Protein 3L0R (pdb70)

GO terms:
  GO:0005576 extracellular region (C, EXP)

Secondary structure (DSSP, 8-state):
---S-EEE-TT-HHHHHHHHHHHTT--TT-SEEEEEEEEEEEEEEEESEEEEEEEEEEEEEEEEBTTB---TTT--BS-TTS-EEEEEEEEEEGGGTEEEEEEEEE--/---S-EEE-TT-HHHHHHHHHHHHT--TT-SEEEEEEEEEEEEEEEESEEEEEEEEEEEEEEEETTTS---TTT--BS-TTS-EEEEEEEEEEGGGTEEEEEEEE---

InterPro domains:
  IPR000010 Cystatin domain [PF00031] (29-116)
  IPR000010 Cystatin domain [SM00043] (21-128)
  IPR000010 Cystatin domain [cd00042] (24-127)
  IPR018073 Proteinase inhibitor I25, cystatin, conserved site [PS00287] (65-78)
  IPR046350 Cystatin superfamily [SSF54403] (23-128)

Foldseek 3Di:
DDQDKAWDDQPDPVNQVVQQVQQQVPDPPDQFGKHFDFFDTWIWGDDLAIKIKTWTKIATFPGTPPPDRDDNVRTDHPDSVPIWIKIWIWGDNPVVRDIDTPDIGIPD/DDFDKAWDDQPDPVNQVVQQVQQQVPDPPDQFGKHFLGFDTWIWGDDLAIKIKTWTKIAGFPGTPPPDDDDNVRGHHPDSVDIFIKIWIKGDNPVVGDIDTPDIDTDD

Radius of gyration: 21.06 Å; Cα contacts (8 Å, |Δi|>4): 532; chains: 2; bounding box: 60×34×55 Å

Organism: Ornithodoros moubata (NCBI:txid6938)

Solvent-accessible surface area: 11859 Å² total; per-residue (Å²): 74,102,28,44,91,72,154,49,77,36,114,61,81,121,0,80,130,16,0,24,69,0,0,23,55,41,58,158,88,94,102,50,22,16,1,13,46,45,21,95,55,0,26,11,34,27,42,4,0,30,20,20,52,0,24,0,27,11,0,62,0,79,8,73,44,79,127,75,162,40,42,52,148,117,0,78,32,108,62,45,155,115,102,38,21,0,54,0,20,0,12,39,0,57,44,24,136,51,97,46,42,78,21,40,171,65,155,52,185,104,56,44,90,70,168,51,75,43,115,60,84,118,0,81,128,16,0,25,63,0,0,24,58,30,56,109,24,18,86,32,28,1,2,14,47,49,20,99,64,0,32,12,32,72,68,77,5,41,20,13,50,0,23,0,28,1,0,14,0,77,10,84,50,83,127,74,166,43,32,39,128,130,0,76,32,106,68,51,151,115,100,23,51,0,32,0,24,0,83,39,27,53,169,124,140,121,85,60,42,90,15,14,64,2,102,122

CATH classification: 3.10.450.10

Nearest PDB structures (foldseek):
  3l0r-assembly2_B  TM=9.961E-01  e=7.191E-18  Ornithodoros moubata
  6ztk-assembly2_A  TM=9.756E-01  e=2.331E-11  Ixodes ricinus
  8r28-assembly1_A  TM=9.407E-01  e=1.347E-10  Amblyomma maculatum
  5o46-assembly2_A  TM=9.148E-01  e=1.954E-10  Ixodes ricinus
  2ch9-assembly1_A-2  TM=8.406E-01  e=3.519E-07  Homo sapiens

Sequence (216 aa):
IPGGWTRQDPTEARFLELAHFATSSQTEGREFYDTVVTVKEVETQVVAGMNYKLTIEISPSVCKIGEEVQYSAEQCVPKDAQQKSTCVAVIYHVPWQNQKSVTSYRCEHIPGGWTRRQDPTEARFLELAHFATSSQTEEGREFYDTVVTVKKEVETQVVAGMNYKLTIIEISPSVCKIGEVQYSAEQQCVPKDAQQKSTCVAVIYHVPWQNQKSVTSYRCEH

Structure (mmCIF, N/CA/C/O backbone):
data_3L0R
#
_entry.id   3L0R
#
_cell.length_a   69.805
_cell.length_b   69.805
_cell.length_c   133.994
_cell.angle_alpha   90.00
_cell.angle_beta   90.00
_cell.angle_gamma   120.00
#
_symmetry.space_group_name_H-M   'P 31 2 1'
#
loop_
_entity.id
_entity.type
_entity.pdbx_description
1 polymer Cystatin-2
2 non-polymer 'CHLORIDE ION'
3 non-polymer GLYCEROL
4 water water
#
loop_
_atom_site.group_PDB
_atom_site.id
_atom_site.type_symbol
_atom_site.label_atom_id
_atom_site.label_alt_id
_atom_site.label_comp_id
_atom_site.label_asym_id
_atom_site.label_entity_id
_atom_site.label_seq_id
_atom_site.pdbx_PDB_ins_code
_atom_site.Cartn_x
_atom_site.Cartn_y
_atom_site.Cartn_z
_atom_site.occupancy
_atom_site.B_iso_or_equiv
_atom_site.auth_seq_id
_atom_site.auth_comp_id
_atom_site.auth_asym_id
_atom_site.auth_atom_id
_atom_site.pdbx_PDB_model_num
ATOM 1 N N . ILE A 1 3 ? -1.459 17.634 -24.395 1.00 129.57 3 ILE A N 1
ATOM 2 C CA . ILE A 1 3 ? -2.702 17.887 -25.190 1.00 114.36 3 ILE A CA 1
ATOM 3 C C . ILE A 1 3 ? -2.978 19.390 -25.312 1.00 109.11 3 ILE A C 1
ATOM 4 O O . ILE A 1 3 ? -3.226 20.056 -24.304 1.00 109.93 3 ILE A O 1
ATOM 9 N N . PRO A 1 4 ? -2.926 19.930 -26.543 1.00 105.40 4 PRO A N 1
ATOM 10 C CA . PRO A 1 4 ? -3.303 21.331 -26.766 1.00 100.95 4 PRO A CA 1
ATOM 11 C C . PRO A 1 4 ? -4.778 21.620 -26.464 1.00 90.81 4 PRO A C 1
ATOM 12 O O . PRO A 1 4 ? -5.638 20.756 -26.669 1.00 84.50 4 PRO A O 1
ATOM 16 N N . GLY A 1 5 ? -5.061 22.836 -26.005 1.00 90.79 5 GLY A N 1
ATOM 17 C CA . GLY A 1 5 ? -6.441 23.276 -25.795 1.00 83.35 5 GLY A CA 1
ATOM 18 C C . GLY A 1 5 ? -7.167 23.822 -27.017 1.00 77.66 5 GLY A C 1
ATOM 19 O O . GLY A 1 5 ? -8.384 24.016 -26.965 1.00 74.02 5 GLY A O 1
ATOM 20 N N . GLY A 1 6 ? -6.441 24.072 -28.112 1.00 78.32 6 GLY A N 1
ATOM 21 C CA . GLY A 1 6 ? -7.010 24.746 -29.281 1.00 74.68 6 GLY A CA 1
ATOM 22 C C . GLY A 1 6 ? -7.921 23.897 -30.157 1.00 68.36 6 GLY A C 1
ATOM 23 O O . GLY A 1 6 ? -8.202 22.741 -29.849 1.00 65.55 6 GLY A O 1
ATOM 24 N N . TRP A 1 7 ? -8.394 24.483 -31.252 1.00 67.39 7 TRP A N 1
ATOM 25 C CA . TRP A 1 7 ? -9.202 23.771 -32.226 1.00 63.85 7 TRP A CA 1
ATOM 26 C C . TRP A 1 7 ? -8.308 23.096 -33.258 1.00 65.50 7 TRP A C 1
ATOM 27 O O . TRP A 1 7 ? -7.378 23.710 -33.761 1.00 68.74 7 TRP A O 1
ATOM 38 N N . THR A 1 8 ? -8.578 21.832 -33.572 1.00 55.87 8 THR A N 1
ATOM 39 C CA . THR A 1 8 ? -7.810 21.134 -34.605 1.00 55.86 8 THR A CA 1
ATOM 40 C C . THR A 1 8 ? -8.654 20.898 -35.853 1.00 54.26 8 THR A C 1
ATOM 41 O O . THR A 1 8 ? -9.704 20.260 -35.797 1.00 54.11 8 THR A O 1
ATOM 45 N N . ARG A 1 9 ? -8.210 21.432 -36.978 1.00 54.18 9 ARG A N 1
ATOM 46 C CA . ARG A 1 9 ? -8.968 21.264 -38.216 1.00 53.39 9 ARG A CA 1
ATOM 47 C C . ARG A 1 9 ? -8.856 19.832 -38.754 1.00 53.24 9 ARG A C 1
ATOM 48 O O . ARG A 1 9 ? -7.766 19.256 -38.804 1.00 54.48 9 ARG A O 1
ATOM 56 N N . GLN A 1 10 ? -10.010 19.278 -39.129 1.00 52.09 10 GLN A N 1
ATOM 57 C CA . GLN A 1 10 ? -10.138 17.909 -39.612 1.00 52.06 10 GLN A CA 1
ATOM 58 C C . GLN A 1 10 ? -10.507 17.861 -41.092 1.00 52.21 10 GLN A C 1
ATOM 59 O O . GLN A 1 10 ? -10.955 18.868 -41.696 1.00 51.18 10 GLN A O 1
ATOM 65 N N . ASP A 1 11 ? -10.322 16.682 -41.674 1.00 53.25 11 ASP A N 1
ATOM 66 C CA . ASP A 1 11 ? -10.876 16.377 -42.987 1.00 53.61 11 ASP A CA 1
ATOM 67 C C . ASP A 1 11 ? -12.401 16.291 -42.859 1.00 52.34 11 ASP A C 1
ATOM 68 O O . ASP A 1 11 ? -12.918 15.397 -42.166 1.00 53.51 11 ASP A O 1
ATOM 73 N N . PRO A 1 12 ? -13.132 17.218 -43.512 1.00 51.29 12 PRO A N 1
ATOM 74 C CA . PRO A 1 12 ? -14.578 17.326 -43.248 1.00 50.01 12 PRO A CA 1
ATOM 75 C C . PRO A 1 12 ? -15.423 16.232 -43.938 1.00 51.27 12 PRO A C 1
ATOM 76 O O . PRO A 1 12 ? -16.634 16.164 -43.703 1.00 50.65 12 PRO A O 1
ATOM 80 N N . THR A 1 13 ? -14.799 15.401 -44.775 1.00 52.78 13 THR A N 1
ATOM 81 C CA . THR A 1 13 ? -15.533 14.416 -45.565 1.00 54.68 13 THR A CA 1
ATOM 82 C C . THR A 1 13 ? -15.686 13.101 -44.814 1.00 56.57 13 THR A C 1
ATOM 83 O O . THR A 1 13 ? -16.266 12.145 -45.347 1.00 57.96 13 THR A O 1
ATOM 87 N N . GLU A 1 14 ? -15.168 13.047 -43.583 1.00 56.70 14 GLU A N 1
ATOM 88 C CA . GLU A 1 14 ? -15.288 11.829 -42.784 1.00 58.92 14 GLU A CA 1
ATOM 89 C C . GLU A 1 14 ? -16.736 11.550 -42.395 1.00 58.44 14 GLU A C 1
ATOM 90 O O . GLU A 1 14 ? -17.459 12.459 -41.995 1.00 56.39 14 GLU A O 1
ATOM 96 N N . ALA A 1 15 ? -17.135 10.286 -42.527 1.00 60.67 15 ALA A N 1
ATOM 97 C CA . ALA A 1 15 ? -18.496 9.843 -42.241 1.00 61.20 15 ALA A CA 1
ATOM 98 C C . ALA A 1 15 ? -19.014 10.252 -40.857 1.00 59.98 15 ALA A C 1
ATOM 99 O O . ALA A 1 15 ? -20.156 10.701 -40.740 1.00 59.02 15 ALA A O 1
ATOM 101 N N . ARG A 1 16 ? -18.179 10.098 -39.826 1.00 60.61 16 ARG A N 1
ATOM 102 C CA . ARG A 1 16 ? -18.547 10.426 -38.440 1.00 60.67 16 ARG A CA 1
ATOM 103 C C . ARG A 1 16 ? -19.012 11.878 -38.312 1.00 56.96 16 ARG A C 1
ATOM 104 O O . ARG A 1 16 ? -19.886 12.194 -37.514 1.00 56.92 16 ARG A O 1
ATOM 112 N N . PHE A 1 17 ? -18.455 12.755 -39.126 1.00 54.68 17 PHE A N 1
ATOM 113 C CA . PHE A 1 17 ? -18.813 14.151 -39.050 1.00 52.36 17 PHE A CA 1
ATOM 114 C C . PHE A 1 17 ? -20.145 14.405 -39.728 1.00 52.02 17 PHE A C 1
ATOM 115 O O . PHE A 1 17 ? -20.899 15.300 -39.306 1.00 51.53 17 PHE A O 1
ATOM 123 N N . LEU A 1 18 ? -20.450 13.613 -40.756 1.00 52.37 18 LEU A N 1
ATOM 124 C CA . LEU A 1 18 ? -21.751 13.705 -41.412 1.00 52.46 18 LEU A CA 1
ATOM 125 C C . LEU A 1 18 ? -22.839 13.203 -40.449 1.00 53.34 18 LEU A C 1
ATOM 126 O O . LEU A 1 18 ? -23.911 13.811 -40.320 1.00 52.84 18 LEU A O 1
ATOM 131 N N . GLU A 1 19 ? -22.534 12.108 -39.767 1.00 54.60 19 GLU A N 1
ATOM 132 C CA . GLU A 1 19 ? -23.396 11.561 -38.736 1.00 56.61 19 GLU A CA 1
ATOM 133 C C . GLU A 1 19 ? -23.735 12.613 -37.660 1.00 55.13 19 GLU A C 1
ATOM 134 O O . GLU A 1 19 ? -24.900 12.780 -37.267 1.00 55.09 19 GLU A O 1
ATOM 140 N N . LEU A 1 20 ? -22.712 13.328 -37.205 1.00 54.28 20 LEU A N 1
ATOM 141 C CA . LEU A 1 20 ? -22.875 14.346 -36.173 1.00 53.37 20 LEU A CA 1
ATOM 142 C C . LEU A 1 20 ? -23.678 15.551 -36.683 1.00 51.58 20 LEU A C 1
ATOM 143 O O . LEU A 1 20 ? -24.472 16.140 -35.942 1.00 51.72 20 LEU A O 1
ATOM 148 N N . ALA A 1 21 ? -23.455 15.901 -37.950 1.00 50.31 21 ALA A N 1
ATOM 149 C CA . ALA A 1 21 ? -24.150 17.000 -38.610 1.00 49.03 21 ALA A CA 1
ATOM 150 C C . ALA A 1 21 ? -25.643 16.722 -38.676 1.00 49.95 21 ALA A C 1
ATOM 151 O O . ALA A 1 21 ? -26.459 17.602 -38.379 1.00 51.53 21 ALA A O 1
ATOM 153 N N . HIS A 1 22 ? -26.005 15.495 -39.013 1.00 50.46 22 HIS A N 1
ATOM 154 C CA . HIS A 1 22 ? -27.392 15.100 -39.017 1.00 51.51 22 HIS A CA 1
ATOM 155 C C . HIS A 1 22 ? -27.991 15.138 -37.626 1.00 52.88 22 HIS A C 1
ATOM 156 O O . HIS A 1 22 ? -29.128 15.582 -37.447 1.00 54.20 22 HIS A O 1
ATOM 163 N N . PHE A 1 23 ? -27.234 14.667 -36.642 1.00 53.54 23 PHE A N 1
ATOM 164 C CA . PHE A 1 23 ? -27.678 14.692 -35.255 1.00 55.16 23 PHE A CA 1
ATOM 165 C C . PHE A 1 23 ? -28.032 16.115 -34.846 1.00 54.76 23 PHE A C 1
ATOM 166 O O . PHE A 1 23 ? -29.076 16.359 -34.266 1.00 56.20 23 PHE A O 1
ATOM 174 N N . ALA A 1 24 ? -27.157 17.052 -35.168 1.00 54.09 24 ALA A N 1
ATOM 175 C CA . ALA A 1 24 ? -27.334 18.435 -34.746 1.00 54.54 24 ALA A CA 1
ATOM 176 C C . ALA A 1 24 ? -28.481 19.112 -35.502 1.00 54.81 24 ALA A C 1
ATOM 177 O O . ALA A 1 24 ? -29.229 19.921 -34.930 1.00 56.54 24 ALA A O 1
ATOM 179 N N . THR A 1 25 ? -28.619 18.774 -36.779 1.00 55.85 25 THR A N 1
ATOM 180 C CA . THR A 1 25 ? -29.611 19.407 -37.639 1.00 54.60 25 THR A CA 1
ATOM 181 C C . THR A 1 25 ? -31.022 18.880 -37.368 1.00 55.00 25 THR A C 1
ATOM 182 O O . THR A 1 25 ? -31.990 19.657 -37.297 1.00 54.78 25 THR A O 1
ATOM 186 N N . SER A 1 26 ? -31.131 17.562 -37.214 1.00 55.73 26 SER A N 1
ATOM 187 C CA . SER A 1 26 ? -32.405 16.895 -36.970 1.00 56.47 26 SER A CA 1
ATOM 188 C C . SER A 1 26 ? -33.033 17.422 -35.673 1.00 56.95 26 SER A C 1
ATOM 189 O O . SER A 1 26 ? -34.216 17.238 -35.377 1.00 57.51 26 SER A O 1
ATOM 192 N N . SER A 1 27 ? -32.200 18.094 -34.913 1.00 56.66 27 SER A N 1
ATOM 193 C CA . SER A 1 27 ? -32.501 18.427 -33.565 1.00 58.29 27 SER A CA 1
ATOM 194 C C . SER A 1 27 ? -33.062 19.863 -33.495 1.00 57.69 27 SER A C 1
ATOM 195 O O . SER A 1 27 ? -33.535 20.308 -32.448 1.00 58.36 27 SER A O 1
ATOM 198 N N . GLN A 1 28 ? -33.017 20.563 -34.633 1.00 55.94 28 GLN A N 1
ATOM 199 C CA . GLN A 1 28 ? -33.458 21.955 -34.747 1.00 55.54 28 GLN A CA 1
ATOM 200 C C . GLN A 1 28 ? -34.894 22.002 -35.244 1.00 55.57 28 GLN A C 1
ATOM 201 O O . GLN A 1 28 ? -35.131 22.048 -36.453 1.00 55.92 28 GLN A O 1
ATOM 207 N N . THR A 1 29 ? -35.850 21.985 -34.319 1.00 56.06 29 THR A N 1
ATOM 208 C CA . THR A 1 29 ? -37.249 21.723 -34.670 1.00 55.96 29 THR A CA 1
ATOM 209 C C . THR A 1 29 ? -38.215 22.878 -34.370 1.00 57.16 29 THR A C 1
ATOM 210 O O . THR A 1 29 ? -39.384 22.836 -34.759 1.00 58.03 29 THR A O 1
ATOM 214 N N . GLU A 1 30 ? -37.713 23.899 -33.683 1.00 57.56 30 GLU A N 1
ATOM 215 C CA . GLU A 1 30 ? -38.493 25.058 -33.290 1.00 59.07 30 GLU A CA 1
ATOM 216 C C . GLU A 1 30 ? -38.951 25.864 -34.519 1.00 59.33 30 GLU A C 1
ATOM 217 O O . GLU A 1 30 ? -38.150 26.185 -35.385 1.00 57.52 30 GLU A O 1
ATOM 223 N N . GLY A 1 31 ? -40.254 26.158 -34.583 1.00 61.50 31 GLY A N 1
ATOM 224 C CA . GLY A 1 31 ? -40.833 27.057 -35.586 1.00 63.38 31 GLY A CA 1
ATOM 225 C C . GLY A 1 31 ? -40.743 26.603 -37.035 1.00 63.13 31 GLY A C 1
ATOM 226 O O . GLY A 1 31 ? -40.655 27.443 -37.948 1.00 64.02 31 GLY A O 1
A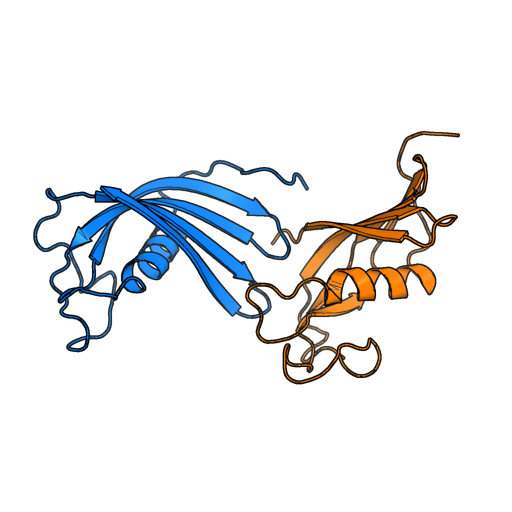TOM 227 N N . ARG A 1 32 ? -40.762 25.280 -37.241 1.00 61.88 32 ARG A N 1
ATOM 228 C CA . ARG A 1 32 ? -40.691 24.669 -38.573 1.00 61.18 32 ARG A CA 1
ATOM 229 C C . ARG A 1 32 ? -41.758 23.609 -38.723 1.00 61.88 32 ARG A C 1
ATOM 230 O O . ARG A 1 32 ? -42.097 22.912 -37.769 1.00 61.42 32 ARG A O 1
ATOM 238 N N . GLU A 1 33 ? -42.217 23.453 -39.954 1.00 62.92 33 GLU A N 1
ATOM 239 C CA . GLU A 1 33 ? -43.095 22.359 -40.334 1.00 64.46 33 GLU A CA 1
ATOM 240 C C . GLU A 1 33 ? -42.257 21.100 -40.650 1.00 62.28 33 GLU A C 1
ATOM 241 O O . GLU A 1 33 ? -42.667 19.983 -40.354 1.00 62.69 33 GLU A O 1
ATOM 247 N N . PHE A 1 34 ? -41.069 21.296 -41.221 1.00 60.21 34 PHE A N 1
ATOM 248 C CA . PHE A 1 34 ? -40.236 20.183 -41.682 1.00 58.66 34 PHE A CA 1
ATOM 249 C C . PHE A 1 34 ? -38.902 20.150 -40.990 1.00 56.31 34 PHE A C 1
ATOM 250 O O . PHE A 1 34 ? -38.366 21.192 -40.609 1.00 55.27 34 PHE A O 1
ATOM 258 N N . TYR A 1 35 ? -38.350 18.951 -40.854 1.00 55.40 35 TYR A N 1
ATOM 259 C CA . TYR A 1 35 ? -36.964 18.838 -40.470 1.00 54.13 35 TYR A CA 1
ATOM 260 C C . TYR A 1 35 ? -36.112 19.494 -41.534 1.00 53.62 35 TYR A C 1
ATOM 261 O O . TYR A 1 35 ? -36.388 19.369 -42.742 1.00 54.60 35 TYR A O 1
ATOM 270 N N . ASP A 1 36 ? -35.083 20.202 -41.085 1.00 52.49 36 ASP A N 1
ATOM 271 C CA .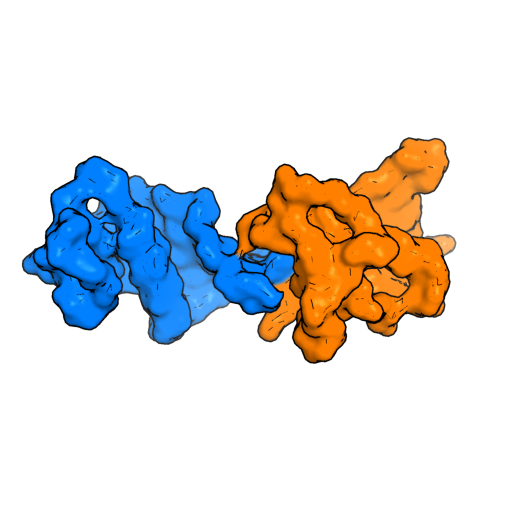 ASP A 1 36 ? -33.994 20.577 -41.978 1.00 52.30 36 ASP A CA 1
ATOM 272 C C . ASP A 1 36 ? -33.065 19.378 -42.059 1.00 52.21 36 ASP A C 1
ATOM 273 O O . ASP A 1 36 ? -33.032 18.524 -41.147 1.00 52.36 36 ASP A O 1
ATOM 278 N N . THR A 1 37 ? -32.303 19.307 -43.141 1.00 51.89 37 THR A N 1
ATOM 279 C CA . THR A 1 37 ? -31.326 18.239 -43.275 1.00 51.77 37 THR A CA 1
ATOM 280 C C . THR A 1 37 ? -29.988 18.768 -43.786 1.00 51.79 37 THR A C 1
ATOM 281 O O . THR A 1 37 ? -29.867 19.928 -44.192 1.00 51.18 37 THR A O 1
ATOM 285 N N . VAL A 1 38 ? -28.995 17.892 -43.779 1.00 52.81 38 VAL A N 1
ATOM 286 C CA . VAL A 1 38 ? -27.668 18.233 -44.228 1.00 53.46 38 VAL A CA 1
ATOM 287 C C . VAL A 1 38 ? -27.503 17.997 -45.728 1.00 54.85 38 VAL A C 1
ATOM 288 O O . VAL A 1 38 ? -27.842 16.934 -46.238 1.00 56.85 38 VAL A O 1
ATOM 292 N N . VAL A 1 39 ? -26.967 19.002 -46.417 1.00 54.79 39 VAL A N 1
ATOM 293 C CA . VAL A 1 39 ? -26.603 18.902 -47.803 1.00 55.66 39 VAL A CA 1
ATOM 294 C C . VAL A 1 39 ? -25.108 18.634 -47.868 1.00 56.95 39 VAL A C 1
ATOM 295 O O . VAL A 1 39 ? -24.662 17.754 -48.601 1.00 58.47 39 VAL A O 1
ATOM 299 N N . THR A 1 40 ? -24.323 19.387 -47.103 1.00 56.51 40 THR A N 1
ATOM 300 C CA . THR A 1 40 ? -22.869 19.231 -47.150 1.00 57.95 40 THR A CA 1
ATOM 301 C C . THR A 1 40 ? -22.180 19.625 -45.845 1.00 57.13 40 THR A C 1
ATOM 302 O O . THR A 1 40 ? -22.682 20.452 -45.103 1.00 55.89 40 THR A O 1
ATOM 306 N N . VAL A 1 41 ? -21.064 18.959 -45.557 1.00 53.09 41 VAL A N 1
ATOM 307 C CA . VAL A 1 41 ? -20.180 19.285 -44.437 1.00 51.85 41 VAL A CA 1
ATOM 308 C C . VAL A 1 41 ? -18.965 19.988 -45.030 1.00 52.11 41 VAL A C 1
ATOM 309 O O . VAL A 1 41 ? -18.143 19.350 -45.693 1.00 53.12 41 VAL A O 1
ATOM 313 N N . LYS A 1 42 ? -18.867 21.297 -44.806 1.00 52.26 42 LYS A N 1
ATOM 314 C CA . LYS A 1 42 ? -17.833 22.113 -45.433 1.00 53.67 42 LYS A CA 1
ATOM 315 C C . LYS A 1 42 ? -16.531 22.107 -44.645 1.00 53.33 42 LYS A C 1
ATOM 316 O O . LYS A 1 42 ? -15.434 22.069 -45.221 1.00 53.94 42 LYS A O 1
ATOM 322 N N . GLU A 1 43 ? -16.659 22.148 -43.320 1.00 52.56 43 GLU A N 1
ATOM 323 C CA . GLU A 1 43 ? -15.504 22.339 -42.467 1.00 53.49 43 GLU A CA 1
ATOM 324 C C . GLU A 1 43 ? -15.718 21.725 -41.085 1.00 51.45 43 GLU A C 1
ATOM 325 O O . GLU A 1 43 ? -16.831 21.756 -40.563 1.00 50.26 43 GLU A O 1
ATOM 331 N N . VAL A 1 44 ? -14.651 21.143 -40.516 1.00 51.49 44 VAL A N 1
ATOM 332 C CA . VAL A 1 44 ? -14.708 20.492 -39.191 1.00 49.82 44 VAL A CA 1
ATOM 333 C C . VAL A 1 44 ? -13.486 20.823 -38.312 1.00 50.82 44 VAL A C 1
ATOM 334 O O . VAL A 1 44 ? -12.351 20.777 -38.766 1.00 52.39 44 VAL A O 1
ATOM 338 N N . GLU A 1 45 ? -13.748 21.156 -37.053 1.00 49.96 45 GLU A N 1
ATOM 339 C CA . GLU A 1 45 ? -12.713 21.435 -36.074 1.00 51.42 45 GLU A CA 1
ATOM 340 C C . GLU A 1 45 ? -13.098 20.755 -34.779 1.00 49.80 45 GLU A C 1
ATOM 341 O O . GLU A 1 45 ? -14.270 20.782 -34.369 1.00 48.23 45 GLU A O 1
ATOM 347 N N . THR A 1 46 ? -12.107 20.138 -34.139 1.00 50.32 46 THR A N 1
ATOM 348 C CA . THR A 1 46 ? -12.338 19.429 -32.879 1.00 48.91 46 THR A CA 1
ATOM 349 C C . THR A 1 46 ? -11.504 20.035 -31.778 1.00 50.40 46 THR A C 1
ATOM 350 O O . THR A 1 46 ? -10.438 20.609 -32.034 1.00 53.07 46 THR A O 1
ATOM 354 N N . GLN A 1 47 ? -12.000 19.928 -30.556 1.00 49.47 47 GLN A N 1
ATOM 355 C CA . GLN A 1 47 ? -11.332 20.493 -29.407 1.00 51.03 47 GLN A CA 1
ATOM 356 C C . GLN A 1 47 ? -11.470 19.487 -28.283 1.00 50.79 47 GLN A C 1
ATOM 357 O O . GLN A 1 47 ? -12.582 19.033 -27.985 1.00 50.18 47 GLN A O 1
ATOM 363 N N . VAL A 1 48 ? -10.344 19.156 -27.659 1.00 52.35 48 VAL A N 1
ATOM 364 C CA . VAL A 1 48 ? -10.309 18.242 -26.529 1.00 52.24 48 VAL A CA 1
ATOM 365 C C . VAL A 1 48 ? -10.582 19.005 -25.236 1.00 52.87 48 VAL A C 1
ATOM 366 O O . VAL A 1 48 ? -9.787 19.845 -24.826 1.00 54.96 48 VAL A O 1
ATOM 370 N N . VAL A 1 49 ? -11.707 18.684 -24.603 1.00 51.87 49 VAL A N 1
ATOM 371 C CA . VAL A 1 49 ? -12.078 19.205 -23.281 1.00 52.18 49 VAL A CA 1
ATOM 372 C C . VAL A 1 49 ? -12.352 18.001 -22.346 1.00 52.60 49 VAL A C 1
ATOM 373 O O . VAL A 1 49 ? -11.691 16.963 -22.477 1.00 53.15 49 VAL A O 1
ATOM 377 N N . ALA A 1 50 ? -13.285 18.109 -21.401 1.00 53.26 50 ALA A N 1
ATOM 378 C CA . ALA A 1 50 ? -13.644 16.921 -20.613 1.00 54.71 50 ALA A CA 1
ATOM 379 C C . ALA A 1 50 ? -14.616 16.084 -21.436 1.00 54.56 50 ALA A C 1
ATOM 380 O O . ALA A 1 50 ? -15.787 15.925 -21.076 1.00 56.06 50 ALA A O 1
ATOM 382 N N . GLY A 1 51 ? -14.092 15.535 -22.534 1.00 54.02 51 GLY A N 1
ATOM 383 C CA . GLY A 1 51 ? -14.872 15.076 -23.680 1.00 53.25 51 GLY A CA 1
ATOM 384 C C . GLY A 1 51 ? -14.320 15.769 -24.924 1.00 52.34 51 GLY A C 1
ATOM 385 O O . GLY A 1 51 ? -13.176 16.249 -24.923 1.00 52.83 51 GLY A O 1
ATOM 386 N N . MET A 1 52 ? -15.134 15.835 -25.976 1.00 60.55 52 MET A N 1
ATOM 387 C CA . MET A 1 52 ? -14.764 16.425 -27.262 1.00 58.92 52 MET A CA 1
ATOM 388 C C . MET A 1 52 ? -15.804 17.428 -27.750 1.00 56.98 52 MET A C 1
ATOM 389 O O . MET A 1 52 ? -17.010 17.162 -27.692 1.00 56.33 52 MET A O 1
ATOM 394 N N . ASN A 1 53 ? -15.322 18.572 -28.236 1.00 55.70 53 ASN A N 1
ATOM 395 C CA . ASN A 1 53 ? -16.151 1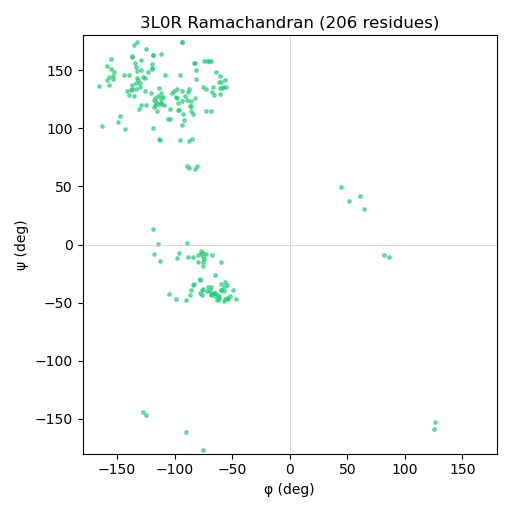9.503 -28.976 1.00 54.54 53 ASN A CA 1
ATOM 396 C C . ASN A 1 53 ? -15.963 19.306 -30.466 1.00 53.55 53 ASN A C 1
ATOM 397 O O . ASN A 1 53 ? -14.827 19.177 -30.936 1.00 54.21 53 ASN A O 1
ATOM 402 N N . TYR A 1 54 ? -17.079 19.264 -31.197 1.00 52.61 54 TYR A N 1
ATOM 403 C CA . TYR A 1 54 ? -17.060 19.193 -32.674 1.00 51.29 54 TYR A CA 1
ATOM 404 C C . TYR A 1 54 ? -17.704 20.444 -33.177 1.00 51.08 54 TYR A C 1
ATOM 405 O O . TYR A 1 54 ? -18.852 20.743 -32.822 1.00 51.47 54 TYR A O 1
ATOM 414 N N . LYS A 1 55 ? -16.928 21.207 -33.947 1.00 51.32 55 LYS A N 1
ATOM 415 C CA . LYS A 1 55 ? -17.419 22.394 -34.633 1.00 50.68 55 LYS A CA 1
ATOM 416 C C . LYS A 1 55 ? -17.583 22.131 -36.154 1.00 50.51 55 LYS A C 1
ATOM 417 O O . LYS A 1 55 ? -16.611 22.015 -36.909 1.00 50.86 55 LYS A O 1
ATOM 423 N N . LEU A 1 56 ? -18.837 22.040 -36.585 1.00 49.76 56 LEU A N 1
ATOM 424 C CA . LEU A 1 56 ? -19.152 21.716 -37.965 1.00 49.76 56 LEU A CA 1
ATOM 425 C C . LEU A 1 56 ? -19.784 22.894 -38.691 1.00 49.86 56 LEU A C 1
ATOM 426 O O . LEU A 1 56 ? -20.807 23.444 -38.243 1.00 50.00 56 LEU A O 1
ATOM 431 N N . THR A 1 57 ? -19.137 23.292 -39.784 1.00 49.88 57 THR A N 1
ATOM 432 C CA . THR A 1 57 ? -19.654 24.252 -40.716 1.00 50.50 57 THR A CA 1
ATOM 433 C C . THR A 1 57 ? -20.307 23.418 -41.834 1.00 50.98 57 THR A C 1
ATOM 434 O O . THR A 1 57 ? -19.655 22.625 -42.532 1.00 50.92 57 THR A O 1
ATOM 438 N N . ILE A 1 58 ? -21.620 23.570 -41.948 1.00 50.97 58 ILE A N 1
ATOM 439 C CA . ILE A 1 58 ? -22.433 22.730 -42.814 1.00 51.95 58 ILE A CA 1
ATOM 440 C C . ILE A 1 58 ? -23.401 23.560 -43.632 1.00 53.00 58 ILE A C 1
ATOM 441 O O . ILE A 1 58 ? -23.746 24.690 -43.257 1.00 53.66 58 ILE A O 1
ATOM 446 N N . GLU A 1 59 ? -23.817 22.998 -44.762 1.00 53.86 59 GLU A N 1
ATOM 447 C CA . GLU A 1 59 ? -24.933 23.541 -45.516 1.00 54.65 59 GLU A CA 1
ATOM 448 C C . GLU A 1 59 ? -26.176 22.721 -45.277 1.00 53.35 59 GLU A C 1
ATOM 449 O O . GLU A 1 59 ? -26.155 21.487 -45.349 1.00 52.71 59 GLU A O 1
ATOM 455 N N . ILE A 1 60 ? -27.259 23.425 -44.959 1.00 53.19 60 ILE A N 1
ATOM 456 C CA . ILE A 1 60 ? -28.528 22.779 -44.662 1.00 52.02 60 ILE A CA 1
ATOM 457 C C . ILE A 1 60 ? -29.610 23.203 -45.638 1.00 53.44 60 ILE A C 1
ATOM 458 O O . ILE A 1 60 ? -29.479 24.216 -46.340 1.00 54.22 60 ILE A O 1
ATOM 463 N N . SER A 1 61 ? -30.684 22.417 -45.660 1.00 53.46 61 SER A N 1
ATOM 464 C CA . SER A 1 61 ? -31.784 22.617 -46.596 1.00 55.03 61 SER A CA 1
ATOM 465 C C . SER A 1 61 ? -32.992 21.924 -46.002 1.00 54.61 61 SER A C 1
ATOM 466 O O . SER A 1 61 ? -32.848 20.862 -45.404 1.00 54.60 61 SER A O 1
ATOM 469 N N . PRO A 1 62 ? -34.186 22.523 -46.14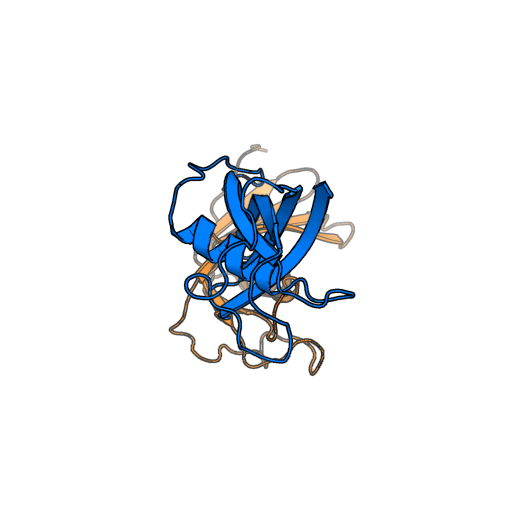7 1.00 55.37 62 PRO A N 1
ATOM 470 C CA . PRO A 1 62 ? -35.412 21.857 -45.674 1.00 55.26 62 PRO A CA 1
ATOM 471 C C . PRO A 1 62 ? -35.622 20.492 -46.335 1.00 55.23 62 PRO A C 1
ATOM 472 O O . PRO A 1 62 ? -35.464 20.374 -47.560 1.00 56.76 62 PRO A O 1
ATOM 476 N N . SER A 1 63 ? -35.986 19.490 -45.528 1.00 54.36 63 SER A N 1
ATOM 477 C CA . SER A 1 63 ? -36.232 18.118 -45.997 1.00 54.75 63 SER A CA 1
ATOM 478 C C . SER A 1 63 ? -37.699 17.838 -46.316 1.00 56.06 63 SER A C 1
ATOM 479 O O . SER A 1 63 ? -38.573 18.660 -46.092 1.00 56.12 63 SER A O 1
ATOM 482 N N . VAL A 1 64 ? -37.948 16.655 -46.853 1.00 57.53 64 VAL A N 1
ATOM 483 C CA . VAL A 1 64 ? -39.291 16.200 -47.142 1.00 59.59 64 VAL A CA 1
ATOM 484 C C . VAL A 1 64 ? -40.024 15.679 -45.892 1.00 60.44 64 VAL A C 1
ATOM 485 O O . VAL A 1 64 ? -41.231 15.416 -45.940 1.00 62.31 64 VAL A O 1
ATOM 489 N N . CYS A 1 65 ? -39.306 15.540 -44.778 1.00 59.59 65 CYS A N 1
ATOM 490 C CA . CYS A 1 65 ? -39.902 14.972 -43.563 1.00 60.80 65 CYS A CA 1
ATOM 491 C C . CYS A 1 65 ? -40.598 15.989 -42.687 1.00 60.62 65 CYS A C 1
ATOM 492 O O . CYS A 1 65 ? -39.978 16.913 -42.184 1.00 58.91 65 CYS A O 1
ATOM 495 N N . LYS A 1 66 ? -41.894 15.787 -42.492 1.00 62.88 66 LYS A N 1
ATOM 496 C CA . LYS A 1 66 ? -42.671 16.659 -41.643 1.00 64.04 66 LYS A CA 1
ATOM 497 C C . LYS A 1 66 ? -42.520 16.266 -40.168 1.00 64.77 66 LYS A C 1
ATOM 498 O O . LYS A 1 66 ? -42.720 15.106 -39.776 1.00 66.09 66 LYS A O 1
ATOM 504 N N . ILE A 1 67 ? -42.140 17.255 -39.365 1.00 63.86 67 ILE A N 1
ATOM 505 C CA . ILE A 1 67 ? -41.908 17.078 -37.953 1.00 64.28 67 ILE A CA 1
ATOM 506 C C . ILE A 1 67 ? -43.194 16.599 -37.259 1.00 68.18 67 ILE A C 1
ATOM 507 O O . ILE A 1 67 ? -44.288 17.124 -37.517 1.00 69.11 67 ILE A O 1
ATOM 512 N N . GLY A 1 68 ? -43.051 15.597 -36.392 1.00 69.84 68 GLY A N 1
ATOM 513 C CA . GLY A 1 68 ? -44.183 15.056 -35.644 1.00 74.63 68 GLY A CA 1
ATOM 514 C C . GLY A 1 68 ? -45.002 14.060 -36.442 1.00 76.85 68 GLY A C 1
ATOM 515 O O . GLY A 1 68 ? -45.898 13.408 -35.899 1.00 81.04 68 GLY A O 1
ATOM 516 N N . GLU A 1 69 ? -44.702 13.954 -37.736 1.00 74.75 69 GLU A N 1
ATOM 517 C CA A GLU A 1 69 ? -45.364 13.014 -38.632 0.50 76.37 69 GLU A CA 1
ATOM 518 C CA B GLU A 1 69 ? -45.378 12.991 -38.593 0.50 76.34 69 GLU A CA 1
ATOM 519 C C . GLU A 1 69 ? -44.495 11.768 -38.835 1.00 76.14 69 GLU A C 1
ATOM 520 O O . GLU A 1 69 ? -44.999 10.660 -38.951 1.00 78.87 69 GLU A O 1
ATOM 531 N N . VAL A 1 70 ? -43.179 11.967 -38.885 1.00 73.48 70 VAL A N 1
ATOM 532 C CA . VAL A 1 70 ? -42.224 10.855 -39.023 1.00 73.61 70 VAL A CA 1
ATOM 533 C C . VAL A 1 70 ? -41.033 11.058 -38.098 1.00 72.51 70 VAL A C 1
ATOM 534 O O . VAL A 1 70 ? -40.782 12.174 -37.620 1.00 71.08 70 VAL A O 1
ATOM 538 N N . GLN A 1 71 ? -40.298 9.978 -37.845 1.00 73.68 71 GLN A N 1
ATOM 539 C CA . GLN A 1 71 ? -39.032 10.078 -37.136 1.00 72.27 71 GLN A CA 1
ATOM 540 C C . GLN A 1 71 ? -37.973 10.502 -38.158 1.00 68.68 71 GLN A C 1
ATOM 541 O O . GLN A 1 71 ? -38.022 10.080 -39.325 1.00 68.47 71 GLN A O 1
ATOM 547 N N . TYR A 1 72 ? -37.035 11.347 -37.727 1.00 65.79 72 TYR A N 1
ATOM 548 C CA . TYR A 1 72 ? -35.938 11.792 -38.585 1.00 62.68 72 TYR A CA 1
ATOM 549 C C . TYR A 1 72 ? -34.961 10.674 -38.926 1.00 63.35 72 TYR A C 1
ATOM 550 O O . TYR A 1 72 ? -34.473 9.985 -38.030 1.00 64.45 72 TYR A O 1
ATOM 559 N N . SER A 1 73 ? -34.639 10.534 -40.210 1.00 63.03 73 SER A N 1
ATOM 560 C CA . SER A 1 73 ? -33.459 9.770 -40.630 1.00 63.84 73 SER A CA 1
ATOM 561 C C . SER A 1 73 ? -32.744 10.468 -41.792 1.00 62.92 73 SER A C 1
ATOM 562 O O . SER A 1 73 ? -33.388 11.095 -42.638 1.00 62.65 73 SER A O 1
ATOM 565 N N . ALA A 1 74 ? -31.416 10.352 -41.822 1.00 62.86 74 ALA A N 1
ATOM 566 C CA . ALA A 1 74 ? -30.602 10.912 -42.891 1.00 62.82 74 ALA A CA 1
ATOM 567 C C . ALA A 1 74 ? -31.035 10.383 -44.254 1.00 65.70 74 ALA A C 1
ATOM 568 O O . ALA A 1 74 ? -31.040 11.112 -45.255 1.00 65.72 74 ALA A O 1
ATOM 570 N N . GLU A 1 75 ? -31.418 9.109 -44.273 1.00 68.81 75 GLU A N 1
ATOM 571 C CA . GLU A 1 75 ? -31.724 8.381 -45.502 1.00 71.65 75 GLU A CA 1
ATOM 572 C C . GLU A 1 75 ? -33.080 8.775 -46.080 1.00 71.27 75 GLU A C 1
ATOM 573 O O . GLU A 1 75 ? -33.252 8.878 -47.302 1.00 72.36 75 GLU A O 1
ATOM 579 N N . GLN A 1 76 ? -34.043 8.989 -45.192 1.00 70.25 76 GLN A N 1
ATOM 580 C CA . GLN A 1 76 ? -35.416 9.231 -45.598 1.00 70.22 76 GLN A CA 1
ATOM 581 C C . GLN A 1 76 ? -35.594 10.714 -45.879 1.00 66.81 76 GLN A C 1
ATOM 582 O O . GLN A 1 76 ? -36.181 11.100 -46.882 1.00 66.93 76 GLN A O 1
ATOM 588 N N . CYS A 1 77 ? -35.039 11.538 -44.997 1.00 63.85 77 CYS A N 1
ATOM 589 C CA . CYS A 1 77 ? -35.279 12.981 -45.021 1.00 60.92 77 CYS A CA 1
ATOM 590 C C . CYS A 1 77 ? -34.280 13.701 -45.906 1.00 59.89 77 CYS A C 1
ATOM 591 O O . CYS A 1 77 ? -33.433 14.443 -45.427 1.00 57.97 77 CYS A O 1
ATOM 594 N N . VAL A 1 78 ? -34.386 13.447 -47.205 1.00 61.14 78 VAL A N 1
ATOM 595 C CA . VAL A 1 78 ? -33.607 14.158 -48.201 1.00 60.91 78 VAL A CA 1
ATOM 596 C C . VAL A 1 78 ? -34.129 15.597 -48.324 1.00 59.84 78 VAL A C 1
ATOM 597 O O . VAL A 1 78 ? -35.268 15.877 -47.931 1.00 59.18 78 VAL A O 1
ATOM 601 N N . PRO A 1 79 ? -33.287 16.522 -48.834 1.00 63.84 79 PRO A N 1
ATOM 602 C CA . PRO A 1 79 ? -33.731 17.885 -49.146 1.00 65.28 79 PRO A CA 1
ATOM 603 C C . PRO A 1 79 ? -34.911 17.907 -50.105 1.00 68.62 79 PRO A C 1
ATOM 604 O O . PRO A 1 79 ? -34.948 17.104 -51.049 1.00 70.63 79 PRO A O 1
ATOM 608 N N . LYS A 1 80 ? -35.859 18.817 -49.891 1.00 70.06 80 LYS A N 1
ATOM 609 C CA . LYS A 1 80 ? -36.876 19.089 -50.926 1.00 74.29 80 LYS A CA 1
ATOM 610 C C . LYS A 1 80 ? -36.194 19.506 -52.240 1.00 77.36 80 LYS A C 1
ATOM 611 O O . LYS A 1 80 ? -36.597 19.099 -53.348 1.00 80.21 80 LYS A O 1
ATOM 617 N N . ASP A 1 81 ? -35.139 20.307 -52.086 1.00 77.31 81 ASP A N 1
ATOM 618 C CA . ASP A 1 81 ? -34.454 20.993 -53.185 1.00 80.89 81 ASP A CA 1
ATOM 619 C C . ASP A 1 81 ? -33.090 21.431 -52.656 1.00 79.15 81 ASP A C 1
ATOM 620 O O . ASP A 1 81 ? -32.984 22.421 -51.918 1.00 78.07 81 ASP A O 1
ATOM 625 N N . ALA A 1 82 ? -32.054 20.676 -53.029 1.00 79.55 82 ALA A N 1
ATOM 626 C CA . ALA A 1 82 ? -30.718 20.805 -52.400 1.00 77.49 82 ALA A CA 1
ATOM 627 C C . ALA A 1 82 ? -29.960 22.058 -52.868 1.00 79.21 82 ALA A C 1
ATOM 628 O O . ALA A 1 82 ? -28.965 22.462 -52.246 1.00 77.58 82 ALA A O 1
ATOM 630 N N . GLN A 1 83 ? -30.435 22.659 -53.965 1.00 82.72 83 GLN A N 1
ATOM 631 C CA . GLN A 1 83 ? -29.943 23.963 -54.419 1.00 84.74 83 GLN A CA 1
ATOM 632 C C . GLN A 1 83 ? -30.244 25.124 -53.444 1.00 83.00 83 GLN A C 1
ATOM 633 O O . GLN A 1 83 ? -29.509 26.116 -53.451 1.00 83.68 83 GLN A O 1
ATOM 639 N N . GLN A 1 84 ? -31.301 25.004 -52.625 1.00 81.14 84 GLN A N 1
ATOM 640 C CA . GLN A 1 84 ? -31.631 26.020 -51.594 1.00 79.72 84 GLN A CA 1
ATOM 641 C C . GLN A 1 84 ? -30.844 25.774 -50.299 1.00 75.31 84 GLN A C 1
ATOM 642 O O . GLN A 1 84 ? -31.288 25.059 -49.417 1.00 73.22 84 GLN A O 1
ATOM 648 N N . LYS A 1 85 ? -29.671 26.375 -50.194 1.00 74.16 85 LYS A N 1
ATOM 649 C CA . LYS A 1 85 ? -28.742 26.044 -49.118 1.00 70.60 85 LYS A CA 1
ATOM 650 C C . LYS A 1 85 ? -28.627 27.158 -48.076 1.00 68.72 85 LYS A C 1
ATOM 651 O O . LYS A 1 85 ? -28.720 28.345 -48.403 1.00 69.98 85 LYS A O 1
ATOM 657 N N . SER A 1 86 ? -28.425 26.762 -46.819 1.00 65.18 86 SER A N 1
ATOM 658 C CA . SER A 1 86 ? -28.087 27.705 -45.749 1.00 63.62 86 SER A CA 1
ATOM 659 C C . SER A 1 86 ? -26.884 27.186 -45.007 1.00 60.91 86 SER A C 1
ATOM 660 O O . SER A 1 86 ? -26.780 25.995 -44.724 1.00 59.41 86 SER A O 1
ATOM 663 N N . THR A 1 87 ? -25.984 28.095 -44.673 1.00 60.22 87 THR A N 1
ATOM 664 C CA . THR A 1 87 ? -24.749 27.742 -44.028 1.00 57.94 87 THR A CA 1
ATOM 665 C C . THR A 1 87 ? -24.897 27.955 -42.536 1.00 57.13 87 THR A C 1
ATOM 666 O O . THR A 1 87 ? -25.287 29.038 -42.100 1.00 58.47 87 THR A O 1
ATOM 670 N N . CYS A 1 88 ? -24.606 26.913 -41.760 1.00 55.01 88 CYS A N 1
ATOM 671 C CA . CYS A 1 88 ? -24.686 26.986 -40.317 1.00 54.36 88 CYS A CA 1
ATOM 672 C C . CYS A 1 88 ? -23.405 26.477 -39.684 1.00 53.51 88 CYS A C 1
ATOM 673 O O . CYS A 1 88 ? -22.653 25.713 -40.299 1.00 52.72 88 CYS A O 1
ATOM 676 N N . VAL A 1 89 ? -23.184 26.892 -38.438 1.00 53.37 89 VAL A N 1
ATOM 677 C CA . VAL A 1 89 ? -22.099 26.375 -37.622 1.00 52.83 89 VAL A CA 1
ATOM 678 C C . VAL A 1 89 ? -22.720 25.694 -36.401 1.00 53.07 89 VAL A C 1
ATOM 679 O O . VAL A 1 89 ? -23.425 26.338 -35.602 1.00 53.69 89 VAL A O 1
ATOM 683 N N . ALA A 1 90 ? -22.471 24.385 -36.285 1.00 52.47 90 ALA A N 1
ATOM 684 C CA . ALA A 1 90 ? -22.956 23.590 -35.163 1.00 52.19 90 ALA A CA 1
ATOM 685 C C . ALA A 1 90 ? -21.805 23.133 -34.271 1.00 52.71 90 ALA A C 1
ATOM 686 O O . ALA A 1 90 ? -20.792 22.605 -34.755 1.00 52.49 90 ALA A O 1
ATOM 688 N N . VAL A 1 91 ? -21.969 23.351 -32.965 1.00 53.73 91 VAL A N 1
ATOM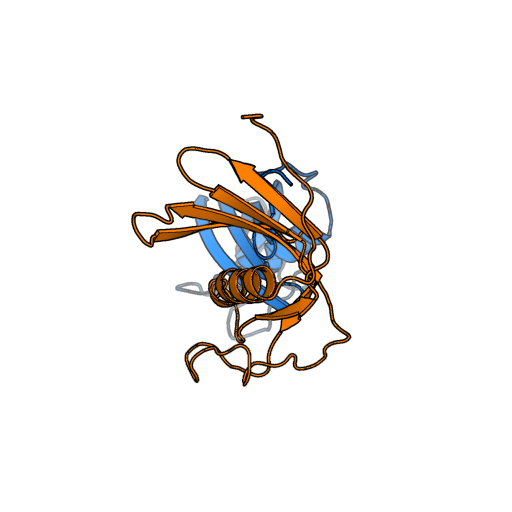 689 C CA . VAL A 1 91 ? -21.046 22.822 -31.971 1.00 53.77 91 VAL A CA 1
ATOM 690 C C . VAL A 1 91 ? -21.762 21.757 -31.147 1.00 53.99 91 VAL A C 1
ATOM 691 O O . VAL A 1 91 ? -22.806 22.026 -30.528 1.00 54.39 91 VAL A O 1
ATOM 695 N N . ILE A 1 92 ? -21.191 20.548 -31.201 1.00 53.57 92 ILE A N 1
ATOM 696 C CA . ILE A 1 92 ? -21.619 19.380 -30.433 1.00 53.35 92 ILE A CA 1
ATOM 697 C C . ILE A 1 92 ? -20.569 19.058 -29.388 1.00 54.25 92 ILE A C 1
ATOM 698 O O . ILE A 1 92 ? -19.381 18.899 -29.708 1.00 53.63 92 ILE A O 1
ATOM 703 N N . TYR A 1 93 ? -21.051 18.962 -28.150 1.00 55.53 93 TYR A N 1
ATOM 704 C CA . TYR A 1 93 ? -20.313 18.500 -26.996 1.00 57.07 93 TYR A CA 1
ATOM 705 C C . TYR A 1 93 ? -20.616 17.018 -26.757 1.00 56.82 93 TYR A C 1
ATOM 706 O O . TYR A 1 93 ? -21.779 16.636 -26.585 1.00 56.00 93 TYR A O 1
ATOM 715 N N . HIS A 1 94 ? -19.561 16.194 -26.762 1.00 58.13 94 HIS A N 1
ATOM 716 C CA . HIS A 1 94 ? -19.661 14.742 -26.607 1.00 55.92 94 HIS A CA 1
ATOM 717 C C . HIS A 1 94 ? -18.922 14.287 -25.343 1.00 54.04 94 HIS A C 1
ATOM 718 O O . HIS A 1 94 ? -17.741 14.581 -25.168 1.00 53.53 94 HIS A O 1
ATOM 725 N N . VAL A 1 95 ? -19.630 13.584 -24.457 1.00 52.89 95 VAL A N 1
ATOM 726 C CA . VAL A 1 95 ? -18.999 12.938 -23.313 1.00 51.20 95 VAL A CA 1
ATOM 727 C C . VAL A 1 95 ? -19.128 11.423 -23.523 1.00 52.35 95 VAL A C 1
ATOM 728 O O . VAL A 1 95 ? -20.120 10.811 -23.091 1.00 53.94 95 VAL A O 1
ATOM 732 N N . PRO A 1 96 ? -18.129 10.808 -24.186 1.00 53.20 96 PRO A N 1
ATOM 733 C CA . PRO A 1 96 ? -18.282 9.426 -24.665 1.00 56.14 96 PRO A CA 1
ATOM 734 C C . PRO A 1 96 ? -18.565 8.407 -23.546 1.00 57.23 96 PRO A C 1
ATOM 735 O O . PRO A 1 96 ? -19.385 7.498 -23.736 1.00 60.34 96 PRO A O 1
ATOM 739 N N . TRP A 1 97 ? -17.922 8.569 -22.394 1.00 55.41 97 TRP A N 1
ATOM 740 C CA . TRP A 1 97 ? -18.083 7.614 -21.308 1.00 57.16 97 TRP A CA 1
ATOM 741 C C . TRP A 1 97 ? -19.451 7.711 -20.616 1.00 57.08 97 TRP A C 1
ATOM 742 O O . TRP A 1 97 ? -19.797 6.859 -19.780 1.00 59.65 97 TRP A O 1
ATOM 753 N N . GLN A 1 98 ? -20.233 8.734 -20.958 1.00 55.70 98 GLN A N 1
ATOM 754 C CA . GLN A 1 98 ? -21.634 8.774 -20.502 1.00 57.45 98 GLN A CA 1
ATOM 755 C C . GLN A 1 98 ? -22.616 8.658 -21.668 1.00 60.20 98 GLN A C 1
ATOM 756 O O . GLN A 1 98 ? -23.828 8.645 -21.477 1.00 62.57 98 GLN A O 1
ATOM 762 N N . ASN A 1 99 ? -22.081 8.534 -22.878 1.00 60.73 99 ASN A N 1
ATOM 763 C CA . ASN A 1 99 ? -22.913 8.394 -24.063 1.00 64.56 99 ASN A CA 1
ATOM 764 C C . ASN A 1 99 ? -23.798 9.608 -24.245 1.00 64.45 99 ASN A C 1
ATOM 765 O O . ASN A 1 99 ? -24.977 9.474 -24.555 1.00 68.28 99 ASN A O 1
ATOM 770 N N . GLN A 1 100 ? -23.238 10.791 -24.019 1.00 61.98 100 GLN A N 1
ATOM 771 C CA . GLN A 1 100 ? -24.010 12.021 -24.129 1.00 64.14 100 GLN A CA 1
ATOM 772 C C . GLN A 1 100 ? -23.457 12.977 -25.155 1.00 63.10 100 GLN A C 1
ATOM 773 O O . GLN A 1 100 ? -22.251 13.252 -25.182 1.00 60.63 100 GLN A O 1
ATOM 779 N N . LYS A 1 101 ? -24.364 13.440 -26.010 1.00 72.27 101 LYS A N 1
ATOM 780 C CA . LYS A 1 101 ? -24.114 14.462 -27.018 1.00 66.64 101 LYS A CA 1
ATOM 781 C C . LYS A 1 101 ? -25.149 15.555 -26.797 1.00 64.78 101 LYS A C 1
ATOM 782 O O . LYS A 1 101 ? -26.339 15.279 -26.627 1.00 67.72 101 LYS A O 1
ATOM 788 N N . SER A 1 102 ? -24.698 16.795 -26.773 1.00 61.84 102 SER A N 1
ATOM 789 C CA . SER A 1 102 ? -25.606 17.922 -26.729 1.00 60.96 102 SER A CA 1
ATOM 790 C C . SER A 1 102 ? -25.186 18.967 -27.752 1.00 57.40 102 SER A C 1
ATOM 791 O O . SER A 1 102 ? -24.021 19.056 -28.146 1.00 56.49 102 SER A O 1
ATOM 794 N N . VAL A 1 103 ? -26.152 19.742 -28.219 1.00 57.11 103 VAL A N 1
ATOM 795 C CA . VAL A 1 103 ? -25.846 20.781 -29.181 1.00 54.03 103 VAL A CA 1
ATOM 796 C C . VAL A 1 103 ? -25.568 22.028 -28.370 1.00 55.68 103 VAL A C 1
ATOM 797 O O . VAL A 1 103 ? -26.485 22.624 -27.772 1.00 58.37 103 VAL A O 1
ATOM 801 N N . THR A 1 104 ? -24.289 22.396 -28.304 1.00 55.35 104 THR A N 1
ATOM 802 C CA . THR A 1 104 ? -23.900 23.604 -27.566 1.00 57.94 104 THR A CA 1
ATOM 803 C C . THR A 1 104 ? -24.480 24.869 -28.214 1.00 57.50 104 THR A C 1
ATOM 804 O O . THR A 1 104 ? -24.987 25.741 -27.523 1.00 60.98 104 THR A O 1
ATOM 808 N N . SER A 1 105 ? -24.399 24.952 -29.539 1.00 54.10 105 SER A N 1
ATOM 809 C CA . SER A 1 105 ? -24.884 26.107 -30.281 1.00 54.16 105 SER A CA 1
ATOM 810 C C . SER A 1 105 ? -25.121 25.692 -31.713 1.00 51.33 105 SER A C 1
ATOM 811 O O . SER A 1 105 ? -24.511 24.754 -32.208 1.00 50.19 105 SER A O 1
ATOM 814 N N . TYR A 1 106 ? -26.030 26.385 -32.373 1.00 52.18 106 TYR A N 1
ATOM 815 C CA . TYR A 1 106 ? -26.357 26.103 -33.750 1.00 51.38 106 TYR A CA 1
ATOM 816 C C . TYR A 1 106 ? -26.730 27.437 -34.375 1.00 54.08 106 TYR A C 1
ATOM 817 O O . TYR A 1 106 ? -27.768 28.027 -34.050 1.00 56.32 106 TYR A O 1
ATOM 826 N N . ARG A 1 107 ? -25.863 27.916 -35.263 1.00 54.99 107 ARG A N 1
ATOM 827 C CA . ARG A 1 107 ? -25.933 29.297 -35.725 1.00 58.48 107 ARG A CA 1
ATOM 828 C C . ARG A 1 107 ? -25.864 29.371 -37.233 1.00 60.05 107 ARG A C 1
ATOM 829 O O . ARG A 1 107 ? -24.860 28.988 -37.846 1.00 60.02 107 ARG A O 1
ATOM 837 N N . CYS A 1 108 ? -26.943 29.868 -37.829 1.00 62.48 108 CYS A N 1
ATOM 838 C CA . CYS A 1 108 ? -27.009 29.961 -39.270 1.00 65.46 108 CYS A CA 1
ATOM 839 C C . CYS A 1 108 ? -26.805 31.369 -39.797 1.00 71.86 108 CYS A C 1
ATOM 840 O O . CYS A 1 108 ? -27.567 32.285 -39.509 1.00 74.60 108 CYS A O 1
ATOM 843 N N . GLU A 1 109 ? -25.717 31.510 -40.548 1.00 75.99 109 GLU A N 1
ATOM 844 C CA . GLU A 1 109 ? -25.444 32.664 -41.389 1.00 83.94 109 GLU A CA 1
ATOM 845 C C . GLU A 1 109 ? -26.609 32.816 -42.355 1.00 87.02 109 GLU A C 1
ATOM 846 O O . GLU A 1 109 ? -27.156 33.915 -42.498 1.00 91.96 109 GLU A O 1
ATOM 852 N N . HIS A 1 110 ? -26.983 31.697 -42.993 1.00 85.72 110 HIS A N 1
ATOM 853 C CA . HIS A 1 110 ? -28.062 31.654 -43.975 1.00 89.83 110 HIS A CA 1
ATOM 854 C C . HIS A 1 110 ? -27.541 31.776 -45.398 1.00 96.73 110 HIS A C 1
ATOM 855 O O . HIS A 1 110 ? -26.468 31.262 -45.729 1.00 97.61 110 HIS A O 1
ATOM 856 N N . ILE B 1 3 ? 15.608 27.711 -8.578 1.00 123.79 3 ILE B N 1
ATOM 857 C CA . ILE B 1 3 ? 14.327 26.972 -8.835 1.00 113.66 3 ILE B CA 1
ATOM 858 C C . ILE B 1 3 ? 14.084 26.769 -10.340 1.00 107.61 3 ILE B C 1
ATOM 859 O O . ILE B 1 3 ? 13.957 27.743 -11.084 1.00 108.27 3 ILE B O 1
ATOM 864 N N . PRO B 1 4 ? 14.010 25.498 -10.789 1.00 102.83 4 PRO B N 1
ATOM 865 C CA . PRO B 1 4 ? 13.761 25.188 -12.201 1.00 98.27 4 PRO B CA 1
ATOM 866 C C . PRO B 1 4 ? 12.349 25.581 -12.620 1.00 91.68 4 PRO B C 1
ATOM 867 O O . PRO B 1 4 ? 11.460 25.674 -11.766 1.00 89.41 4 PRO B O 1
ATOM 871 N N . GLY B 1 5 ? 12.144 25.782 -13.923 1.00 89.32 5 GLY B N 1
ATOM 872 C CA . GLY B 1 5 ? 10.849 26.209 -14.438 1.00 83.97 5 GLY B CA 1
ATOM 873 C C . GLY B 1 5 ? 9.946 25.121 -14.985 1.00 78.06 5 GLY B C 1
ATOM 874 O O . GLY B 1 5 ? 8.766 25.371 -15.238 1.00 75.30 5 GLY B O 1
ATOM 875 N N . GLY B 1 6 ? 10.480 23.917 -15.176 1.00 77.13 6 GLY B N 1
ATOM 876 C CA . GLY B 1 6 ? 9.722 22.859 -15.846 1.00 73.10 6 GLY B CA 1
ATOM 877 C C . GLY B 1 6 ? 8.894 21.994 -14.917 1.00 68.83 6 GLY B C 1
ATOM 878 O O . GLY B 1 6 ? 8.614 22.374 -13.785 1.00 67.89 6 GLY B O 1
ATOM 879 N N . TRP B 1 7 ? 8.510 20.816 -15.394 1.00 67.28 7 TRP B N 1
ATOM 880 C CA . TRP B 1 7 ? 7.669 19.907 -14.610 1.00 63.97 7 TRP B CA 1
ATOM 881 C C . TRP B 1 7 ? 8.482 18.876 -13.850 1.00 66.36 7 TRP B C 1
ATOM 882 O O . TRP B 1 7 ? 9.518 18.433 -14.332 1.00 70.53 7 TRP B O 1
ATOM 893 N N . THR B 1 8 ? 7.999 18.509 -12.662 1.00 65.00 8 THR B N 1
ATOM 894 C CA . THR B 1 8 ? 8.690 17.567 -11.774 1.00 68.08 8 THR B CA 1
ATOM 895 C C . THR B 1 8 ? 7.776 16.399 -11.417 1.00 66.95 8 THR B C 1
ATOM 896 O O . THR B 1 8 ? 6.711 16.595 -10.828 1.00 64.04 8 THR B O 1
ATOM 900 N N . ARG B 1 9 ? 8.204 15.192 -11.772 1.00 70.77 9 ARG B N 1
ATOM 901 C CA A ARG B 1 9 ? 7.482 13.958 -11.456 0.50 71.52 9 ARG B CA 1
ATOM 902 C CA B ARG B 1 9 ? 7.438 13.997 -11.447 0.50 71.10 9 ARG B CA 1
ATOM 903 C C . ARG B 1 9 ? 7.265 13.833 -9.939 1.00 70.88 9 ARG B C 1
ATOM 904 O O . ARG B 1 9 ? 8.175 14.089 -9.153 1.00 73.58 9 ARG B O 1
ATOM 919 N N . GLN B 1 10 ? 6.065 13.441 -9.542 1.00 68.26 10 GLN B N 1
ATOM 920 C CA . GLN B 1 10 ? 5.739 13.246 -8.134 1.00 68.28 10 GLN B CA 1
ATOM 921 C C . GLN B 1 10 ? 5.216 11.840 -7.924 1.00 70.90 10 GLN B C 1
ATOM 922 O O . GLN B 1 10 ? 4.910 11.120 -8.887 1.00 71.64 10 GLN B O 1
ATOM 928 N N . ASP B 1 11 ? 5.121 11.464 -6.652 1.00 73.01 11 ASP B N 1
ATOM 929 C CA . ASP B 1 11 ? 4.512 10.215 -6.250 1.00 75.91 11 ASP B CA 1
ATOM 930 C C . ASP B 1 11 ? 2.998 10.345 -6.431 1.00 71.69 11 ASP B C 1
ATOM 931 O O . ASP B 1 11 ? 2.361 11.157 -5.753 1.00 68.22 11 ASP B O 1
ATOM 936 N N . PRO B 1 12 ? 2.414 9.554 -7.355 1.00 71.78 12 PRO B N 1
ATOM 937 C CA . PRO B 1 12 ? 0.986 9.768 -7.658 1.00 67.76 12 PRO B CA 1
ATOM 938 C C . PRO B 1 12 ? 0.055 9.188 -6.581 1.00 69.02 12 PRO B C 1
ATOM 939 O O . PRO B 1 12 ? -1.147 9.431 -6.625 1.00 66.43 12 PRO B O 1
ATOM 943 N N . THR B 1 13 ? 0.632 8.444 -5.635 1.00 73.74 13 THR B N 1
ATOM 944 C CA . THR B 1 13 ? -0.075 7.765 -4.538 1.00 76.54 13 THR B CA 1
ATOM 945 C C . THR B 1 13 ? -0.511 8.722 -3.439 1.00 77.37 13 THR B C 1
ATOM 946 O O . THR B 1 13 ? -1.364 8.371 -2.610 1.00 78.79 13 THR B O 1
ATOM 950 N N . GLU B 1 14 ? 0.098 9.905 -3.402 1.00 77.56 14 GLU B N 1
ATOM 951 C CA . GLU B 1 14 ? -0.125 10.854 -2.312 1.00 80.54 14 GLU B CA 1
ATOM 952 C C . GLU B 1 14 ? -1.587 11.294 -2.185 1.00 77.34 14 GLU B C 1
ATOM 953 O O . GLU B 1 14 ? -2.221 11.704 -3.159 1.00 73.10 14 GLU B O 1
ATOM 959 N N . ALA B 1 15 ? -2.111 11.201 -0.971 1.00 80.72 15 ALA B N 1
ATOM 960 C CA . ALA B 1 15 ? -3.500 11.554 -0.674 1.00 79.14 15 ALA B CA 1
ATOM 961 C C . ALA B 1 15 ? -3.922 12.900 -1.287 1.00 75.52 15 ALA B C 1
ATOM 962 O O . ALA B 1 15 ? -4.989 13.015 -1.891 1.00 71.86 15 ALA B O 1
ATOM 964 N N . ARG B 1 16 ? -3.059 13.898 -1.104 1.00 77.79 16 ARG B N 1
ATOM 965 C CA . ARG B 1 16 ? -3.196 15.263 -1.606 1.00 76.30 16 ARG B CA 1
ATOM 966 C C . ARG B 1 16 ? -3.538 15.281 -3.096 1.00 70.12 16 ARG B C 1
ATOM 967 O O . ARG B 1 16 ? -4.362 16.091 -3.553 1.00 68.17 16 ARG B O 1
ATOM 975 N N . PHE B 1 17 ? -2.926 14.379 -3.855 1.00 67.93 17 PHE B N 1
ATOM 976 C CA . PHE B 1 17 ? -3.181 14.331 -5.290 1.00 63.07 17 PHE B CA 1
ATOM 977 C C . PHE B 1 17 ? -4.507 13.646 -5.595 1.00 60.15 17 PHE B C 1
ATOM 978 O O . PHE B 1 17 ? -5.155 13.963 -6.575 1.00 56.48 17 PHE B O 1
ATOM 986 N N . LEU B 1 18 ? -4.919 12.715 -4.741 1.00 62.23 18 LEU B N 1
ATOM 987 C CA . LEU B 1 18 ? -6.239 12.108 -4.895 1.00 60.67 18 LEU B CA 1
ATOM 988 C C . LEU B 1 18 ? -7.350 13.145 -4.671 1.00 59.66 18 LEU B C 1
ATOM 989 O O . LEU B 1 18 ? -8.338 13.195 -5.404 1.00 57.49 18 LEU B O 1
ATOM 994 N N . GLU B 1 19 ? -7.152 13.976 -3.660 1.00 62.63 19 GLU B N 1
ATOM 995 C CA . GLU B 1 19 ? -8.085 15.023 -3.294 1.00 63.02 19 GLU B CA 1
ATOM 996 C C . GLU B 1 19 ? -8.173 16.005 -4.459 1.00 60.28 19 GLU B C 1
ATOM 997 O O . GLU B 1 19 ? -9.276 16.333 -4.920 1.00 59.14 19 GLU B O 1
ATOM 1003 N N . LEU B 1 20 ? -7.025 16.429 -4.982 1.00 59.84 20 LEU B N 1
ATOM 1004 C CA . LEU B 1 20 ? -7.039 17.352 -6.115 1.00 57.90 20 LEU B CA 1
ATOM 1005 C C . LEU B 1 20 ? -7.751 16.772 -7.336 1.00 54.53 20 LEU B C 1
ATOM 1006 O O . LEU B 1 20 ? -8.409 17.492 -8.089 1.00 53.85 20 LEU B O 1
ATOM 1011 N N . ALA B 1 21 ? -7.638 15.463 -7.516 1.00 53.47 21 ALA B N 1
ATOM 1012 C CA . ALA B 1 21 ? -8.176 14.811 -8.687 1.00 50.97 21 ALA B CA 1
ATOM 1013 C C . ALA B 1 21 ? -9.697 14.790 -8.586 1.00 50.53 21 ALA B C 1
ATOM 1014 O O . ALA B 1 21 ? -10.400 15.004 -9.582 1.00 49.35 21 ALA B O 1
ATOM 1016 N N . HIS B 1 22 ? -10.188 14.531 -7.375 1.00 51.39 22 HIS B N 1
ATOM 1017 C CA . HIS B 1 22 ? -11.608 14.615 -7.068 1.00 51.42 22 HIS B CA 1
ATOM 1018 C C . HIS B 1 22 ? -12.169 16.019 -7.270 1.00 51.47 22 HIS B C 1
ATOM 1019 O O . HIS B 1 22 ? -13.223 16.190 -7.895 1.00 51.28 22 HIS B O 1
ATOM 1026 N N . PHE B 1 23 ? -11.454 17.016 -6.757 1.00 52.54 23 PHE B N 1
ATOM 1027 C CA . PHE B 1 23 ? -11.803 18.399 -7.005 1.00 53.83 23 PHE B CA 1
ATOM 1028 C C . PHE B 1 23 ? -11.944 18.725 -8.517 1.00 52.48 23 PHE B C 1
ATOM 1029 O O . PHE B 1 23 ? -12.913 19.351 -8.933 1.00 53.64 23 PHE B O 1
ATOM 1037 N N . ALA B 1 24 ? -10.983 18.303 -9.330 1.00 51.12 24 ALA B N 1
ATOM 1038 C CA . ALA B 1 24 ? -11.015 18.605 -10.754 1.00 50.71 24 ALA B CA 1
ATOM 1039 C C . ALA B 1 24 ? -12.142 17.879 -11.478 1.00 50.27 24 ALA B C 1
ATOM 1040 O O . ALA B 1 24 ? -12.831 18.454 -12.342 1.00 51.57 24 ALA B O 1
ATOM 1042 N N . THR B 1 25 ? -12.299 16.608 -11.140 1.00 49.34 25 THR B N 1
ATOM 1043 C CA . 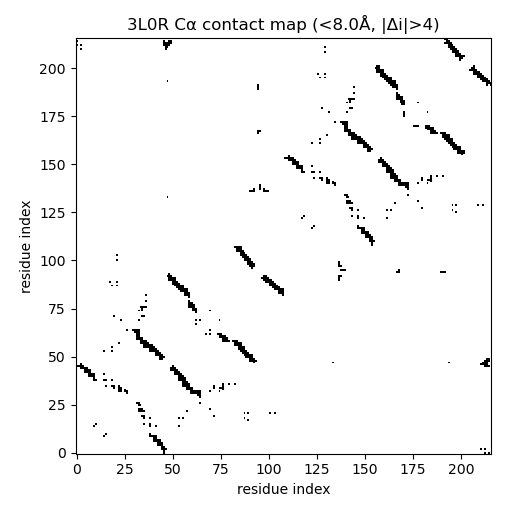THR B 1 25 ? -13.239 15.732 -11.813 1.00 49.74 25 THR B CA 1
ATOM 1044 C C . THR B 1 25 ? -14.688 16.114 -11.510 1.00 50.34 25 THR B C 1
ATOM 1045 O O . THR B 1 25 ? -15.529 16.090 -12.402 1.00 51.78 25 THR B O 1
ATOM 1049 N N . SER B 1 26 ? -14.959 16.482 -10.267 1.00 50.51 26 SER B N 1
ATOM 1050 C CA . SER B 1 26 ? -16.309 16.841 -9.838 1.00 51.76 26 SER B CA 1
ATOM 1051 C C . SER B 1 26 ? -16.749 18.216 -10.333 1.00 53.18 26 SER B C 1
ATOM 1052 O O . SER B 1 26 ? -17.951 18.552 -10.239 1.00 54.69 26 SER B O 1
ATOM 1055 N N . SER B 1 27 ? -15.789 18.999 -10.845 1.00 52.67 27 SER B N 1
ATOM 1056 C CA . SER B 1 27 ? -16.085 20.304 -11.451 1.00 55.23 27 SER B CA 1
ATOM 1057 C C . SER B 1 27 ? -16.598 20.150 -12.874 1.00 55.11 27 SER B C 1
ATOM 1058 O O . SER B 1 27 ? -17.130 21.086 -13.447 1.00 57.34 27 SER B O 1
ATOM 1061 N N . GLN B 1 28 ? -16.408 18.969 -13.450 1.00 48.43 28 GLN B N 1
ATOM 1062 C CA . GLN B 1 28 ? -16.775 18.710 -14.845 1.00 48.73 28 GLN B CA 1
ATOM 1063 C C . GLN B 1 28 ? -18.226 18.263 -14.904 1.00 49.51 28 GLN B C 1
ATOM 1064 O O . GLN B 1 28 ? -18.537 17.063 -14.804 1.00 49.94 28 GLN B O 1
ATOM 1070 N N . THR B 1 29 ? -19.125 19.235 -15.027 1.00 50.16 29 THR B N 1
ATOM 1071 C CA . THR B 1 29 ? -20.558 18.943 -14.929 1.00 50.64 29 THR B CA 1
ATOM 1072 C C . THR B 1 29 ? -21.302 19.146 -16.239 1.00 53.50 29 THR B C 1
ATOM 1073 O O . THR B 1 29 ? -22.416 18.664 -16.391 1.00 55.16 29 THR B O 1
ATOM 1077 N N . GLU B 1 30 ? -20.649 19.820 -17.189 1.00 54.34 30 GLU B N 1
ATOM 1078 C CA A GLU B 1 30 ? -21.303 20.175 -18.441 0.50 58.11 30 GLU B CA 1
ATOM 1079 C CA B GLU B 1 30 ? -21.238 20.184 -18.471 0.50 58.38 30 GLU B CA 1
ATOM 1080 C C . GLU B 1 30 ? -21.700 18.953 -19.264 1.00 60.19 30 GLU B C 1
ATOM 1081 O O . GLU B 1 30 ? -20.965 17.979 -19.365 1.00 59.02 30 GLU B O 1
ATOM 1092 N N . GLY B 1 31 ? -22.902 19.009 -19.827 1.00 64.43 31 GLY B N 1
ATOM 1093 C CA . GLY B 1 31 ? -23.435 17.935 -20.685 1.00 67.60 31 GLY B CA 1
ATOM 1094 C C . GLY B 1 31 ? -23.383 16.534 -20.105 1.00 65.98 31 GLY B C 1
ATOM 1095 O O . GLY B 1 31 ? -23.147 15.580 -20.844 1.00 67.06 31 GLY B O 1
ATOM 1096 N N . ARG B 1 32 ? -23.621 16.421 -18.791 1.00 63.86 32 ARG B N 1
ATOM 1097 C CA . ARG B 1 32 ? -23.578 15.144 -18.050 1.00 62.46 32 ARG B CA 1
ATOM 1098 C C . ARG B 1 32 ? -24.784 14.926 -17.176 1.00 63.65 32 ARG B C 1
ATOM 1099 O O . ARG B 1 32 ? -25.233 15.832 -16.496 1.00 64.10 32 ARG B O 1
ATOM 1107 N N . GLU B 1 33 ? -25.252 13.694 -17.124 1.00 65.03 33 GLU B N 1
ATOM 1108 C CA . GLU B 1 33 ? -26.286 13.326 -16.182 1.00 67.14 33 GLU B CA 1
ATOM 1109 C C . GLU B 1 33 ? -25.656 13.024 -14.809 1.00 63.24 33 GLU B C 1
ATOM 1110 O O . GLU B 1 33 ? -26.244 13.304 -13.777 1.00 64.41 33 GLU B O 1
ATOM 1116 N N . PHE B 1 34 ? -24.456 12.463 -14.808 1.00 59.68 34 PHE B N 1
ATOM 1117 C CA . PHE B 1 34 ? -23.832 12.005 -13.584 1.00 57.05 34 PHE B CA 1
ATOM 1118 C C . PHE B 1 34 ? -22.493 12.670 -13.384 1.00 53.51 34 PHE B C 1
ATOM 1119 O O . PHE B 1 34 ? -21.796 12.970 -14.352 1.00 52.24 34 PHE B O 1
ATOM 1127 N N . TYR B 1 35 ? -22.123 12.886 -12.128 1.00 52.01 35 TYR B N 1
ATOM 1128 C CA . TYR B 1 35 ? -20.740 13.227 -11.825 1.00 49.77 35 TYR B CA 1
ATOM 1129 C C . TYR B 1 35 ? -19.839 12.104 -12.295 1.00 49.63 35 TYR B C 1
ATOM 1130 O O . TYR B 1 35 ? -20.171 10.913 -12.150 1.00 50.68 35 TYR B O 1
ATOM 1139 N N . ASP B 1 36 ? -18.700 12.488 -12.866 1.00 48.53 36 ASP B N 1
ATOM 1140 C CA . ASP B 1 36 ? -17.621 11.548 -13.072 1.00 49.00 36 ASP B CA 1
ATOM 1141 C C . ASP B 1 36 ? -16.848 11.464 -11.783 1.00 48.78 36 ASP B C 1
ATOM 1142 O O . ASP B 1 36 ? -16.875 12.397 -10.957 1.00 47.97 36 ASP B O 1
ATOM 1147 N N . THR B 1 37 ? -16.161 10.345 -11.605 1.00 49.93 37 THR B N 1
ATOM 1148 C CA . THR B 1 37 ? -15.333 10.193 -10.426 1.00 50.99 37 THR B CA 1
ATOM 1149 C C . THR B 1 37 ? -13.947 9.673 -10.775 1.00 52.32 37 THR B C 1
ATOM 1150 O O . THR B 1 37 ? -13.657 9.337 -11.946 1.00 52.58 37 THR B O 1
ATOM 1154 N N . VAL B 1 38 ? -13.091 9.628 -9.760 1.00 53.92 38 VAL B N 1
ATOM 1155 C CA . VAL B 1 38 ? -11.711 9.201 -9.938 1.00 55.71 38 VAL B CA 1
ATOM 1156 C C . VAL B 1 38 ? -11.586 7.709 -9.641 1.00 58.46 38 VAL B C 1
ATOM 1157 O O . VAL B 1 38 ? -11.935 7.272 -8.548 1.00 60.46 38 VAL B O 1
ATOM 1161 N N . VAL B 1 39 ? -11.088 6.945 -10.612 1.00 59.22 39 VAL B N 1
ATOM 1162 C CA . VAL B 1 39 ? -10.761 5.542 -10.400 1.00 62.45 39 VAL B CA 1
ATOM 1163 C C . VAL B 1 39 ? -9.305 5.397 -9.938 1.00 65.60 39 VAL B C 1
ATOM 1164 O O . VAL B 1 39 ? -9.027 4.694 -8.970 1.00 68.38 39 VAL B O 1
ATOM 1168 N N . THR B 1 40 ? -8.381 6.065 -10.624 1.00 65.36 40 THR B N 1
ATOM 1169 C CA . THR B 1 40 ? -6.967 6.015 -10.236 1.00 69.40 40 THR B CA 1
ATOM 1170 C C . THR B 1 40 ? -6.180 7.254 -10.668 1.00 68.52 40 THR B C 1
ATOM 1171 O O . THR B 1 40 ? -6.457 7.837 -11.700 1.00 65.97 40 THR B O 1
ATOM 1175 N N . VAL B 1 41 ? -5.224 7.674 -9.847 1.00 65.77 41 VAL B N 1
ATOM 1176 C CA . VAL B 1 41 ? -4.256 8.699 -10.259 1.00 64.31 41 VAL B CA 1
ATOM 1177 C C . VAL B 1 41 ? -3.028 7.992 -10.839 1.00 66.24 41 VAL B C 1
ATOM 1178 O O . VAL B 1 41 ? -2.299 7.300 -10.120 1.00 67.19 41 VAL B O 1
ATOM 1182 N N . LYS B 1 42 ? -2.827 8.146 -12.147 1.00 66.90 42 LYS B N 1
ATOM 1183 C CA A LYS B 1 42 ? -1.760 7.442 -12.873 0.50 69.45 42 LYS B CA 1
ATOM 1184 C CA B LYS B 1 42 ? -1.758 7.425 -12.836 0.50 69.37 42 LYS B CA 1
ATOM 1185 C C . LYS B 1 42 ? -0.420 8.130 -12.712 1.00 68.91 42 LYS B C 1
ATOM 1186 O O . LYS B 1 42 ? 0.630 7.483 -12.683 1.00 70.89 42 LYS B O 1
ATOM 1197 N N . GLU B 1 43 ? -0.468 9.453 -12.619 1.00 66.83 43 GLU B N 1
ATOM 1198 C CA . GLU B 1 43 ? 0.717 10.256 -12.831 1.00 66.95 43 GLU B CA 1
ATOM 1199 C C . GLU B 1 43 ? 0.519 11.678 -12.338 1.00 64.15 43 GLU B C 1
ATOM 1200 O O . GLU B 1 43 ? -0.541 12.281 -12.560 1.00 62.57 43 GLU B O 1
ATOM 1206 N N . VAL B 1 44 ? 1.538 12.200 -11.657 1.00 63.82 44 VAL B N 1
ATOM 1207 C CA . VAL B 1 44 ? 1.528 13.580 -11.171 1.00 61.50 44 VAL B CA 1
ATOM 1208 C C . VAL B 1 44 ? 2.868 14.262 -11.494 1.00 62.69 44 VAL B C 1
ATOM 1209 O O . VAL B 1 44 ? 3.943 13.677 -11.303 1.00 64.44 44 VAL B O 1
ATOM 1213 N N . GLU B 1 45 ? 2.772 15.481 -12.026 1.00 61.14 45 GLU B N 1
ATOM 1214 C CA . GLU B 1 45 ? 3.906 16.362 -12.259 1.00 62.12 45 GLU B CA 1
ATOM 1215 C C . GLU B 1 45 ? 3.558 17.674 -11.595 1.00 59.90 45 GLU B C 1
ATOM 1216 O O . GLU B 1 45 ? 2.392 18.090 -11.606 1.00 58.47 45 GLU B O 1
ATOM 1222 N N . THR B 1 46 ? 4.545 18.341 -11.018 1.00 60.00 46 THR B N 1
ATOM 1223 C CA . THR B 1 46 ? 4.314 19.696 -10.534 1.00 57.60 46 THR B CA 1
ATOM 1224 C C . THR B 1 46 ? 5.217 20.724 -11.206 1.00 58.46 46 THR B C 1
ATOM 1225 O O . THR B 1 46 ? 6.307 20.411 -11.718 1.00 60.09 46 THR B O 1
ATOM 1229 N N . GLN B 1 47 ? 4.739 21.957 -11.201 1.00 56.90 47 GLN B N 1
ATOM 1230 C CA . GLN B 1 47 ? 5.497 23.070 -11.708 1.00 58.06 47 GLN B CA 1
ATOM 1231 C C . GLN B 1 47 ? 5.377 24.311 -10.807 1.00 57.91 47 GLN B C 1
ATOM 1232 O O . GLN B 1 47 ? 4.273 24.713 -10.423 1.00 55.55 47 GLN B O 1
ATOM 1238 N N . VAL B 1 48 ? 6.534 24.913 -10.515 1.00 60.19 48 VAL B N 1
ATOM 1239 C CA . VAL B 1 48 ? 6.640 26.106 -9.689 1.00 61.08 48 VAL B CA 1
ATOM 1240 C C . VAL B 1 48 ? 6.456 27.381 -10.513 1.00 60.28 48 VAL B C 1
ATOM 1241 O O . VAL B 1 48 ? 7.210 27.648 -11.441 1.00 61.99 48 VAL B O 1
ATOM 1245 N N . VAL B 1 49 ? 5.436 28.156 -10.164 1.00 58.30 49 VAL B N 1
ATOM 1246 C CA . VAL B 1 49 ? 5.200 29.475 -10.740 1.00 57.10 49 VAL B CA 1
ATOM 1247 C C . VAL B 1 49 ? 5.059 30.462 -9.558 1.00 58.12 49 VAL B C 1
ATOM 1248 O O . VAL B 1 49 ? 5.739 30.300 -8.546 1.00 59.46 49 VAL B O 1
ATOM 1252 N N . ALA B 1 50 ? 4.191 31.467 -9.674 1.00 57.54 50 ALA B N 1
ATOM 1253 C CA . ALA B 1 50 ? 3.830 32.306 -8.531 1.00 58.91 50 ALA B CA 1
ATOM 1254 C C . ALA B 1 50 ? 2.753 31.561 -7.732 1.00 58.09 50 ALA B C 1
ATOM 1255 O O . ALA B 1 50 ? 1.620 32.021 -7.595 1.00 57.21 50 ALA B O 1
ATOM 1257 N N . GLY B 1 51 ? 3.149 30.418 -7.171 1.00 59.43 51 GLY B N 1
ATOM 1258 C CA . GLY B 1 51 ? 2.231 29.351 -6.765 1.00 58.42 51 GLY B CA 1
ATOM 1259 C C . GLY B 1 51 ? 2.653 28.017 -7.393 1.00 58.49 51 GLY B C 1
ATOM 1260 O O . GLY B 1 51 ? 3.836 27.818 -7.689 1.00 60.54 51 GLY B O 1
ATOM 1261 N N . MET B 1 52 ? 1.692 27.116 -7.610 1.00 63.83 52 MET B N 1
ATOM 1262 C CA . MET B 1 52 ? 1.970 25.727 -7.982 1.00 63.32 52 MET B CA 1
ATOM 1263 C C . MET B 1 52 ? 0.966 25.226 -9.008 1.00 60.03 52 MET B C 1
ATOM 1264 O O . MET B 1 52 ? -0.238 25.407 -8.837 1.00 58.57 52 MET B O 1
ATOM 1269 N N . ASN B 1 53 ? 1.463 24.601 -10.075 1.00 59.63 53 ASN B N 1
ATOM 1270 C CA . ASN B 1 53 ? 0.634 23.853 -11.012 1.00 56.80 53 ASN B CA 1
ATOM 1271 C C . ASN B 1 53 ? 0.731 22.366 -10.711 1.00 56.90 53 ASN B C 1
ATOM 1272 O O . ASN B 1 53 ? 1.819 21.830 -10.519 1.00 59.01 53 ASN B O 1
ATOM 1277 N N . TYR B 1 54 ? -0.420 21.707 -10.649 1.00 54.89 54 TYR B N 1
ATOM 1278 C CA . TYR B 1 54 ? -0.468 20.263 -10.498 1.00 54.17 54 TYR B CA 1
ATOM 1279 C C . TYR B 1 54 ? -1.013 19.727 -11.804 1.00 52.38 54 TYR B C 1
ATOM 1280 O O . TYR B 1 54 ? -2.043 20.186 -12.282 1.00 51.08 54 TYR B O 1
ATOM 1289 N N . LYS B 1 55 ? -0.290 18.801 -12.419 1.00 53.24 55 LYS B N 1
ATOM 1290 C CA . LYS B 1 55 ? -0.770 18.159 -13.623 1.00 52.04 55 LYS B CA 1
ATOM 1291 C C . LYS B 1 55 ? -0.976 16.709 -13.275 1.00 52.46 55 LYS B C 1
ATOM 1292 O O . LYS B 1 55 ? -0.022 15.986 -12.969 1.00 54.72 55 LYS B O 1
ATOM 1298 N N . LEU B 1 56 ? -2.239 16.304 -13.318 1.00 51.06 56 LEU B N 1
ATOM 1299 C CA . LEU B 1 56 ? -2.685 14.981 -12.878 1.00 52.08 56 LEU B CA 1
ATOM 1300 C C . LEU B 1 56 ? -3.212 14.149 -14.045 1.00 52.01 56 LEU B C 1
ATOM 1301 O O . LEU B 1 56 ? -4.154 14.551 -14.724 1.00 50.72 56 LEU B O 1
ATOM 1306 N N . THR B 1 57 ? -2.595 12.995 -14.277 1.00 53.78 57 THR B N 1
ATOM 1307 C CA . THR B 1 57 ? -3.071 12.056 -15.280 1.00 53.89 57 THR B CA 1
ATOM 1308 C C . THR B 1 57 ? -3.911 11.024 -14.526 1.00 54.75 57 THR B C 1
ATOM 1309 O O . THR B 1 57 ? -3.411 10.284 -13.672 1.00 56.88 57 THR B O 1
ATOM 1313 N N . ILE B 1 58 ? -5.198 10.996 -14.849 1.00 53.45 58 ILE B N 1
ATOM 1314 C CA A ILE B 1 58 ? -6.228 10.330 -14.032 0.50 53.65 58 ILE B CA 1
ATOM 1315 C CA B ILE B 1 58 ? -6.147 10.244 -14.044 0.50 53.42 58 ILE B CA 1
ATOM 1316 C C . ILE B 1 58 ? -7.099 9.383 -14.871 1.00 54.59 58 ILE B C 1
ATOM 1317 O O . ILE B 1 58 ? -7.446 9.708 -16.023 1.00 53.76 58 ILE B O 1
ATOM 1326 N N . GLU B 1 59 ? -7.484 8.249 -14.293 1.00 56.18 59 GLU B N 1
ATOM 1327 C CA . GLU B 1 59 ? -8.506 7.430 -14.906 1.00 57.79 59 GLU B CA 1
ATOM 1328 C C . GLU B 1 59 ? -9.807 7.746 -14.198 1.00 56.14 59 GLU B C 1
ATOM 1329 O O . GLU B 1 59 ? -9.879 7.715 -12.974 1.00 56.39 59 GLU B O 1
ATOM 1335 N N . ILE B 1 60 ? -10.814 8.089 -14.999 1.00 54.90 60 ILE B N 1
ATOM 1336 C CA . ILE B 1 60 ? -12.120 8.478 -14.516 1.00 53.49 60 ILE B CA 1
ATOM 1337 C C . ILE B 1 60 ? -13.212 7.524 -15.023 1.00 55.22 60 ILE B C 1
ATOM 1338 O O . ILE B 1 60 ? -13.002 6.747 -15.969 1.00 56.30 60 ILE B O 1
ATOM 1343 N N . SER B 1 61 ? -14.376 7.584 -14.372 1.00 54.97 61 SER B N 1
ATOM 1344 C CA . SER B 1 61 ? -15.502 6.726 -14.700 1.00 56.33 61 SER B CA 1
ATOM 1345 C C . SER B 1 61 ? -16.765 7.416 -14.203 1.00 55.32 61 SER B C 1
ATOM 1346 O O . SER B 1 61 ? -16.731 8.063 -13.160 1.00 54.32 61 SER B O 1
ATOM 1349 N N . PRO B 1 62 ? -17.891 7.283 -14.936 1.00 56.12 62 PRO B N 1
ATOM 1350 C CA . PRO B 1 62 ? -19.157 7.845 -14.422 1.00 56.01 62 PRO B CA 1
ATOM 1351 C C . PRO B 1 62 ? -19.484 7.315 -13.028 1.00 56.74 62 PRO B C 1
ATOM 1352 O O . PRO B 1 62 ? -19.340 6.118 -12.770 1.00 59.33 62 PRO B O 1
ATOM 1356 N N . SER B 1 63 ? -19.909 8.197 -12.135 1.00 55.49 63 SER B N 1
ATOM 1357 C CA . SER B 1 63 ? -20.228 7.786 -10.764 1.00 56.42 63 SER B CA 1
ATOM 1358 C C . SER B 1 63 ? -21.714 7.470 -10.628 1.00 58.37 63 SER B C 1
ATOM 1359 O O . SER B 1 63 ? -22.494 7.678 -11.558 1.00 58.83 63 SER B O 1
ATOM 1362 N N . VAL B 1 64 ? -22.099 6.971 -9.462 1.00 60.26 64 VAL B N 1
ATOM 1363 C CA . VAL B 1 64 ? -23.499 6.720 -9.148 1.00 62.52 64 VAL B CA 1
ATOM 1364 C C . VAL B 1 64 ? -24.285 8.004 -8.833 1.00 62.15 64 VAL B C 1
ATOM 1365 O O . VAL B 1 64 ? -25.503 7.972 -8.744 1.00 64.34 64 VAL B O 1
ATOM 1369 N N . CYS B 1 65 ? -23.591 9.129 -8.658 1.00 60.53 65 CYS B N 1
ATOM 1370 C CA . CYS B 1 65 ? -24.241 10.380 -8.226 1.00 60.24 65 CYS B CA 1
ATOM 1371 C C . CYS B 1 65 ? -24.740 11.208 -9.400 1.00 59.46 65 CYS B C 1
ATOM 1372 O O . CYS B 1 65 ? -23.979 11.563 -10.301 1.00 57.61 65 CYS B O 1
ATOM 1375 N N . LYS B 1 66 ? -26.023 11.525 -9.363 1.00 61.48 66 LYS B N 1
ATOM 1376 C CA . LYS B 1 66 ? -26.661 12.336 -10.390 1.00 62.49 66 LYS B CA 1
ATOM 1377 C C . LYS B 1 66 ? -26.514 13.833 -10.099 1.00 60.33 66 LYS B C 1
ATOM 1378 O O . LYS B 1 66 ? -26.898 14.326 -9.021 1.00 60.73 66 LYS B O 1
ATOM 1384 N N . ILE B 1 67 ? -25.946 14.554 -11.054 1.00 58.32 67 ILE B N 1
ATOM 1385 C CA . ILE B 1 67 ? -25.817 16.003 -10.919 1.00 57.60 67 ILE B CA 1
ATOM 1386 C C . ILE B 1 67 ? -27.205 16.669 -10.737 1.00 60.40 67 ILE B C 1
ATOM 1387 O O . ILE B 1 67 ? -28.186 16.312 -11.423 1.00 62.33 67 ILE B O 1
ATOM 1392 N N . GLY B 1 68 ? -27.291 17.591 -9.773 1.00 60.58 68 GLY B N 1
ATOM 1393 C CA . GLY B 1 68 ? -28.553 18.269 -9.449 1.00 63.04 68 GLY B CA 1
ATOM 1394 C C . GLY B 1 68 ? -29.444 17.539 -8.447 1.00 65.31 68 GLY B C 1
ATOM 1395 O O . GLY B 1 68 ? -30.421 18.098 -7.957 1.00 67.05 68 GLY B O 1
ATOM 1396 N N . GLU B 1 69 ? -29.088 16.291 -8.148 1.00 65.02 69 GLU B N 1
ATOM 1397 C CA . GLU B 1 69 ? -29.855 15.408 -7.276 1.00 67.97 69 GLU B CA 1
ATOM 1398 C C . GLU B 1 69 ? -29.172 15.278 -5.897 1.00 67.07 69 GLU B C 1
ATOM 1399 O O . GLU B 1 69 ? -29.823 15.311 -4.855 1.00 68.93 69 GLU B O 1
ATOM 1405 N N . VAL B 1 70 ? -27.850 15.133 -5.918 1.00 64.50 70 VAL B N 1
ATOM 1406 C CA . VAL B 1 70 ? -27.038 14.974 -4.713 1.00 63.88 70 VAL B CA 1
ATOM 1407 C C . VAL B 1 70 ? -25.774 15.832 -4.845 1.00 61.46 70 VAL B C 1
ATOM 1408 O O . VAL B 1 70 ? -25.406 16.235 -5.953 1.00 59.46 70 VAL B O 1
ATOM 1412 N N . GLN B 1 71 ? -25.122 16.107 -3.717 1.00 61.25 71 GLN B N 1
ATOM 1413 C CA . GLN B 1 71 ? -23.796 16.707 -3.731 1.00 59.53 71 GLN B CA 1
ATOM 1414 C C . GLN B 1 71 ? -22.714 15.650 -3.975 1.00 58.27 71 GLN B C 1
ATOM 1415 O O . GLN B 1 71 ? -22.867 14.477 -3.589 1.00 59.19 71 GLN B O 1
ATOM 1421 N N . TYR B 1 72 ? -21.619 16.077 -4.600 1.00 55.84 72 TYR B N 1
ATOM 1422 C CA . TYR B 1 72 ? -20.483 15.206 -4.794 1.00 55.28 72 TYR B CA 1
ATOM 1423 C C . TYR B 1 72 ? -19.670 15.004 -3.514 1.00 57.34 72 TYR B C 1
ATOM 1424 O O . TYR B 1 72 ? -19.364 15.959 -2.802 1.00 58.19 72 TYR B O 1
ATOM 1433 N N . SER B 1 73 ? -19.306 13.752 -3.253 1.00 59.02 73 SER B N 1
ATOM 1434 C CA . SER B 1 73 ? -18.220 13.432 -2.328 1.00 61.92 73 SER B CA 1
ATOM 1435 C C . SER B 1 73 ? -17.477 12.214 -2.873 1.00 62.73 73 SER B C 1
ATOM 1436 O O . SER B 1 73 ? -18.090 11.341 -3.496 1.00 62.78 73 SER B O 1
ATOM 1439 N N . ALA B 1 74 ? -16.165 12.161 -2.652 1.00 64.01 74 ALA B N 1
ATOM 1440 C CA . ALA B 1 74 ? -15.375 11.009 -3.083 1.00 65.63 74 ALA B CA 1
ATOM 1441 C C . ALA B 1 74 ? -15.944 9.703 -2.525 1.00 69.46 74 ALA B C 1
ATOM 1442 O O . ALA B 1 74 ? -15.906 8.671 -3.193 1.00 70.19 74 ALA B O 1
ATOM 1444 N N . GLU B 1 75 ? -16.482 9.770 -1.312 1.00 72.30 75 GLU B N 1
ATOM 1445 C CA . GLU B 1 75 ? -16.902 8.588 -0.591 1.00 77.30 75 GLU B CA 1
ATOM 1446 C C . GLU B 1 75 ? -18.214 7.998 -1.104 1.00 76.13 75 GLU B C 1
ATOM 1447 O O . GLU B 1 75 ? -18.352 6.774 -1.174 1.00 79.11 75 GLU B O 1
ATOM 1453 N N . GLN B 1 76 ? -19.175 8.848 -1.456 1.00 72.86 76 GLN B N 1
ATOM 1454 C CA A GLN B 1 76 ? -20.455 8.351 -1.934 0.50 72.66 76 GLN B CA 1
ATOM 1455 C CA B GLN B 1 76 ? -20.480 8.378 -1.950 0.50 72.59 76 GLN B CA 1
ATOM 1456 C C . GLN B 1 76 ? -20.474 8.109 -3.445 1.00 69.53 76 GLN B C 1
ATOM 1457 O O . GLN B 1 76 ? -21.068 7.132 -3.911 1.00 71.45 76 GLN B O 1
ATOM 1468 N N . CYS B 1 77 ? -19.809 8.980 -4.198 1.00 64.91 77 CYS B N 1
ATOM 1469 C CA . CYS B 1 77 ? -19.881 8.918 -5.646 1.00 61.84 77 CYS B CA 1
ATOM 1470 C C . CYS B 1 77 ? -18.839 7.987 -6.195 1.00 62.09 77 CYS B C 1
ATOM 1471 O O . CYS B 1 77 ? -17.906 8.396 -6.862 1.00 59.65 77 CYS B O 1
ATOM 1474 N N . VAL B 1 78 ? -19.001 6.714 -5.869 1.00 65.55 78 VAL B N 1
ATOM 1475 C CA . VAL B 1 78 ? -18.172 5.667 -6.443 1.00 66.26 78 VAL B CA 1
ATOM 1476 C C . VAL B 1 78 ? -18.615 5.411 -7.899 1.00 64.99 78 VAL B C 1
ATOM 1477 O O . VAL B 1 78 ? -19.739 5.745 -8.267 1.00 63.78 78 VAL B O 1
ATOM 1481 N N . PRO B 1 79 ? -17.722 4.841 -8.731 1.00 65.54 79 PRO B N 1
ATOM 1482 C CA . PRO B 1 79 ? -18.074 4.500 -10.122 1.00 65.67 79 PRO B CA 1
ATOM 1483 C C . PRO B 1 79 ? -19.229 3.495 -10.230 1.00 69.40 79 PRO B C 1
ATOM 1484 O O . PRO B 1 79 ? -19.330 2.591 -9.386 1.00 72.89 79 PRO B O 1
ATOM 1488 N N . LYS B 1 80 ? -20.079 3.643 -11.252 1.00 69.18 80 LYS B N 1
ATOM 1489 C CA . LYS B 1 80 ? -21.062 2.603 -11.586 1.00 73.74 80 LYS B CA 1
ATOM 1490 C C . LYS B 1 80 ? -20.336 1.314 -11.963 1.00 77.22 80 LYS B C 1
ATOM 1491 O O . LYS B 1 80 ? -20.709 0.214 -11.550 1.00 81.40 80 LYS B O 1
ATOM 1497 N N . ASP B 1 81 ? -19.306 1.474 -12.784 1.00 75.90 81 ASP B N 1
ATOM 1498 C CA . ASP B 1 81 ? -18.521 0.374 -13.294 1.00 79.23 81 ASP B CA 1
ATOM 1499 C C . ASP B 1 81 ? -17.081 0.857 -13.354 1.00 77.10 81 ASP B C 1
ATOM 1500 O O . ASP B 1 81 ? -16.690 1.564 -14.286 1.00 74.46 81 ASP B O 1
ATOM 1505 N N . ALA B 1 82 ? -16.307 0.476 -12.340 1.00 79.15 82 ALA B N 1
ATOM 1506 C CA . ALA B 1 82 ? -14.918 0.907 -12.197 1.00 78.19 82 ALA B CA 1
ATOM 1507 C C . ALA B 1 82 ? -13.995 0.335 -13.272 1.00 80.01 82 ALA B C 1
ATOM 1508 O O . ALA B 1 82 ? -12.846 0.746 -13.377 1.00 79.14 82 ALA B O 1
ATOM 1510 N N . GLN B 1 83 ? -14.497 -0.609 -14.065 1.00 83.45 83 GLN B N 1
ATOM 1511 C CA . GLN B 1 83 ? -13.710 -1.194 -15.151 1.00 86.03 83 GLN B CA 1
ATOM 1512 C C . GLN B 1 83 ? -13.872 -0.393 -16.442 1.00 83.25 83 GLN B C 1
ATOM 1513 O O . GLN B 1 83 ? -13.156 -0.609 -17.416 1.00 84.14 83 GLN B O 1
ATOM 1519 N N . GLN B 1 84 ? -14.836 0.521 -16.433 1.00 80.41 84 GLN B N 1
ATOM 1520 C CA . GLN B 1 84 ? -15.086 1.418 -17.548 1.00 78.74 84 GLN B CA 1
ATOM 1521 C C . GLN B 1 84 ? -14.304 2.717 -17.271 1.00 74.05 84 GLN B C 1
ATOM 1522 O O . GLN B 1 84 ? -14.715 3.513 -16.441 1.00 71.05 84 GLN B O 1
ATOM 1528 N N . LYS B 1 85 ? -13.162 2.891 -17.951 1.00 73.75 85 LYS B N 1
ATOM 1529 C CA . LYS B 1 85 ? -12.174 3.949 -17.638 1.00 70.46 85 LYS B CA 1
ATOM 1530 C C . LYS B 1 85 ? -11.794 4.849 -18.808 1.00 68.78 85 LYS B C 1
ATOM 1531 O O . LYS B 1 85 ? -11.651 4.398 -19.941 1.00 70.92 85 LYS B O 1
ATOM 1537 N N . SER B 1 86 ? -11.584 6.123 -18.501 1.00 65.30 86 SER B N 1
ATOM 1538 C CA . SER B 1 86 ? -11.107 7.098 -19.480 1.00 64.19 86 SER B CA 1
ATOM 1539 C C . SER B 1 86 ? -9.981 7.906 -18.870 1.00 61.75 86 SER B C 1
ATOM 1540 O O . SER B 1 86 ? -10.054 8.286 -17.699 1.00 59.19 86 SER B O 1
ATOM 1543 N N . THR B 1 87 ? -8.946 8.166 -19.668 1.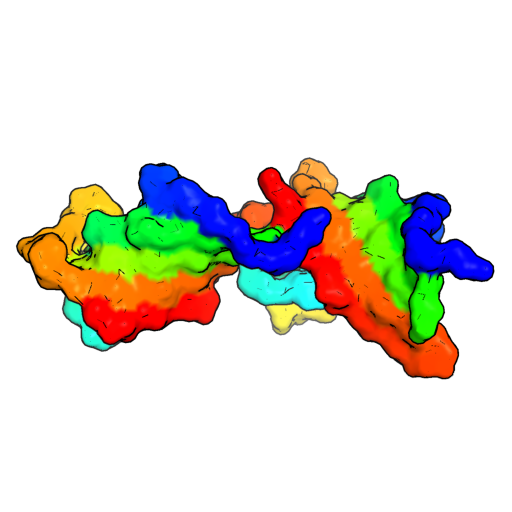00 62.04 87 THR B N 1
ATOM 1544 C CA . THR B 1 87 ? -7.802 8.934 -19.205 1.00 60.41 87 THR B CA 1
ATOM 1545 C C . THR B 1 87 ? -7.989 10.423 -19.474 1.00 59.12 87 THR B C 1
ATOM 1546 O O . THR B 1 87 ? -8.291 10.835 -20.590 1.00 60.33 87 THR B O 1
ATOM 1550 N N . CYS B 1 88 ? -7.809 11.217 -18.428 1.00 55.55 88 CYS B N 1
ATOM 1551 C CA . CYS B 1 88 ? -7.851 12.665 -18.520 1.00 54.41 88 CYS B CA 1
ATOM 1552 C C . CYS B 1 88 ? -6.626 13.289 -17.868 1.00 53.05 88 CYS B C 1
ATOM 1553 O O . CYS B 1 88 ? -6.066 12.755 -16.913 1.00 54.04 88 CYS B O 1
ATOM 1556 N N . VAL B 1 89 ? -6.230 14.440 -18.376 1.00 52.15 89 VAL B N 1
ATOM 1557 C CA . VAL B 1 89 ? -5.163 15.206 -17.785 1.00 51.19 89 VAL B CA 1
ATOM 1558 C C . VAL B 1 89 ? -5.780 16.510 -17.305 1.00 51.10 89 VAL B C 1
ATOM 1559 O O . VAL B 1 89 ? -6.391 17.248 -18.103 1.00 51.90 89 VAL B O 1
ATOM 1563 N N . ALA B 1 90 ? -5.616 16.767 -16.004 1.00 50.23 90 ALA B N 1
ATOM 1564 C CA . ALA B 1 90 ? -6.125 17.947 -15.320 1.00 50.21 90 ALA B CA 1
ATOM 1565 C C . ALA B 1 90 ? -4.949 18.790 -14.859 1.00 50.35 90 ALA B C 1
ATOM 1566 O O . ALA B 1 90 ? -3.981 18.254 -14.300 1.00 50.74 90 ALA B O 1
ATOM 1568 N N . VAL B 1 91 ? -5.036 20.102 -15.079 1.00 50.12 91 VAL B N 1
ATOM 1569 C CA . VAL B 1 91 ? -4.040 21.026 -14.567 1.00 50.35 91 VAL B CA 1
ATOM 1570 C C . VAL B 1 91 ? -4.735 21.972 -13.591 1.00 51.16 91 VAL B C 1
ATOM 1571 O O . VAL B 1 91 ? -5.742 22.603 -13.933 1.00 52.48 91 VAL B O 1
ATOM 1575 N N . ILE B 1 92 ? -4.200 22.045 -12.376 1.00 51.18 92 ILE B N 1
ATOM 1576 C CA . ILE B 1 92 ? -4.744 22.872 -11.320 1.00 51.96 92 ILE B CA 1
ATOM 1577 C C . ILE B 1 92 ? -3.754 23.965 -10.968 1.00 52.15 92 ILE B C 1
ATOM 1578 O O . ILE B 1 92 ? -2.600 23.679 -10.688 1.00 52.89 92 ILE B O 1
ATOM 1583 N N . TYR B 1 93 ? -4.214 25.211 -10.976 1.00 52.79 93 TYR B N 1
ATOM 1584 C CA . TYR B 1 93 ? -3.416 26.337 -10.508 1.00 52.83 93 TYR B CA 1
ATOM 1585 C C . TYR B 1 93 ? -3.730 26.606 -9.035 1.00 52.63 93 TYR B C 1
ATOM 1586 O O . TYR B 1 93 ? -4.890 26.681 -8.635 1.00 53.40 93 TYR B O 1
ATOM 1595 N N . HIS B 1 94 ? -2.689 26.761 -8.228 1.00 52.47 94 HIS B N 1
ATOM 1596 C CA . HIS B 1 94 ? -2.844 26.898 -6.787 1.00 52.64 94 HIS B CA 1
ATOM 1597 C C . HIS B 1 94 ? -1.970 28.035 -6.210 1.00 53.07 94 HIS B C 1
ATOM 1598 O O . HIS B 1 94 ? -0.766 28.098 -6.470 1.00 52.88 94 HIS B O 1
ATOM 1605 N N . VAL B 1 95 ? -2.591 28.941 -5.450 1.00 53.29 95 VAL B N 1
ATOM 1606 C CA . VAL B 1 95 ? -1.865 29.963 -4.694 1.00 53.02 95 VAL B CA 1
ATOM 1607 C C . VAL B 1 95 ? -2.086 29.653 -3.223 1.00 54.61 95 VAL B C 1
ATOM 1608 O O . VAL B 1 95 ? -3.066 30.102 -2.631 1.00 56.13 95 VAL B O 1
ATOM 1612 N N . PRO B 1 96 ? -1.181 28.849 -2.637 1.00 55.20 96 PRO B N 1
ATOM 1613 C CA . PRO B 1 96 ? -1.380 28.302 -1.300 1.00 57.09 96 PRO B CA 1
ATOM 1614 C C . PRO B 1 96 ? -1.539 29.362 -0.228 1.00 58.75 96 PRO B C 1
ATOM 1615 O O . PRO B 1 96 ? -2.362 29.196 0.660 1.00 60.74 96 PRO B O 1
ATOM 1619 N N . TRP B 1 97 ? -0.769 30.445 -0.315 1.00 58.04 97 TRP B N 1
ATOM 1620 C CA . TRP B 1 97 ? -0.788 31.471 0.722 1.00 59.46 97 TRP B CA 1
ATOM 1621 C C . TRP B 1 97 ? -2.029 32.331 0.639 1.00 59.97 97 TRP B C 1
ATOM 1622 O O . TRP B 1 97 ? -2.266 33.155 1.506 1.00 61.46 97 TRP B O 1
ATOM 1633 N N . GLN B 1 98 ? -2.816 32.150 -0.415 1.00 59.28 98 GLN B N 1
ATOM 1634 C CA . GLN B 1 98 ? -4.098 32.830 -0.498 1.00 60.89 98 GLN B CA 1
ATOM 1635 C C . GLN B 1 98 ? -5.252 31.841 -0.561 1.00 62.52 98 GLN B C 1
ATOM 1636 O O . GLN B 1 98 ? -6.377 32.224 -0.870 1.00 63.74 98 GLN B O 1
ATOM 1642 N N . ASN B 1 99 ? -4.962 30.572 -0.251 1.00 63.51 99 ASN B N 1
ATOM 1643 C CA . ASN B 1 99 ? -5.961 29.499 -0.221 1.00 66.11 99 ASN B CA 1
ATOM 1644 C C . ASN B 1 99 ? -6.894 29.545 -1.426 1.00 65.78 99 ASN B C 1
ATOM 1645 O O . ASN B 1 99 ? -8.118 29.531 -1.278 1.00 68.22 99 ASN B O 1
ATOM 1650 N N . GLN B 1 100 ? -6.305 29.650 -2.614 1.00 63.50 100 GLN B N 1
ATOM 1651 C CA . GLN B 1 100 ? -7.092 29.742 -3.833 1.00 64.41 100 GLN B CA 1
ATOM 1652 C C . GLN B 1 100 ? -6.560 28.790 -4.903 1.00 61.29 100 GLN B C 1
ATOM 1653 O O . GLN B 1 100 ? -5.353 28.599 -5.041 1.00 59.69 100 GLN B O 1
ATOM 1659 N N . LYS B 1 101 ? -7.485 28.217 -5.662 1.00 61.85 101 LYS B N 1
ATOM 1660 C CA . LYS B 1 101 ? -7.241 27.008 -6.442 1.00 60.28 101 LYS B CA 1
ATOM 1661 C C . LYS B 1 101 ? -8.254 26.948 -7.585 1.00 60.66 101 LYS B C 1
ATOM 1662 O O . LYS B 1 101 ? -9.430 27.242 -7.387 1.00 63.24 101 LYS B O 1
ATOM 1668 N N . SER B 1 102 ? -7.808 26.591 -8.784 1.00 63.56 102 SER B N 1
ATOM 1669 C CA . SER B 1 102 ? -8.739 26.365 -9.882 1.00 60.24 102 SER B CA 1
ATOM 1670 C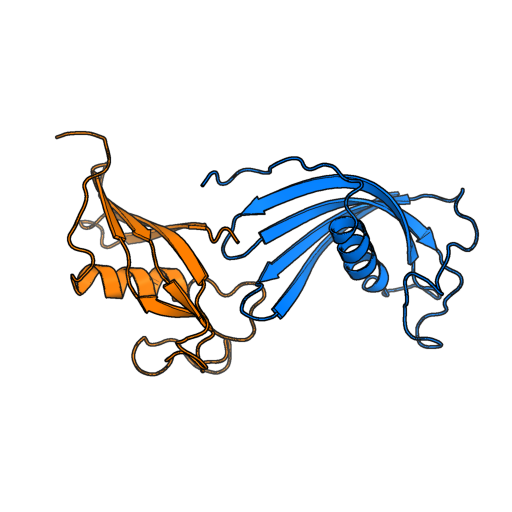 C . SER B 1 102 ? -8.205 25.433 -10.958 1.00 56.23 102 SER B C 1
ATOM 1671 O O . SER B 1 102 ? -6.989 25.234 -11.103 1.00 55.39 102 SER B O 1
ATOM 1674 N N . VAL B 1 103 ? -9.150 24.884 -11.715 1.00 54.25 103 VAL B N 1
ATOM 1675 C CA . VAL B 1 103 ? -8.869 23.982 -12.809 1.00 51.04 103 VAL B CA 1
ATOM 1676 C C . VAL B 1 103 ? -8.554 24.772 -14.059 1.00 51.10 103 VAL B C 1
ATOM 1677 O O . VAL B 1 103 ? -9.415 25.450 -14.629 1.00 52.01 103 VAL B O 1
ATOM 1681 N N . THR B 1 104 ? -7.299 24.688 -14.479 1.00 51.10 104 THR B N 1
ATOM 1682 C CA . THR B 1 104 ? -6.853 25.439 -15.637 1.00 52.16 104 THR B CA 1
ATOM 1683 C C . THR B 1 104 ? -7.325 24.746 -16.899 1.00 51.38 104 THR B C 1
ATOM 1684 O O . THR B 1 104 ? -7.744 25.388 -17.854 1.00 52.94 104 THR B O 1
ATOM 1688 N N . SER B 1 105 ? -7.216 23.422 -16.899 1.00 50.00 105 SER B N 1
ATOM 1689 C CA . SER B 1 105 ? -7.555 22.621 -18.072 1.00 50.12 105 SER B CA 1
ATOM 1690 C C . SER B 1 105 ? -7.925 21.223 -17.617 1.00 48.57 105 SER B C 1
ATOM 1691 O O . SER B 1 105 ? -7.464 20.752 -16.580 1.00 48.07 105 SER B O 1
ATOM 1694 N N . TYR B 1 106 ? -8.785 20.582 -18.399 1.00 49.00 106 TYR B N 1
ATOM 1695 C CA . TYR B 1 106 ? -9.247 19.230 -18.137 1.00 48.26 106 TYR B CA 1
ATOM 1696 C C . TYR B 1 106 ? -9.523 18.588 -19.502 1.00 50.75 106 TYR B C 1
ATOM 1697 O O . TYR B 1 106 ? -10.516 18.921 -20.182 1.00 51.82 106 TYR B O 1
ATOM 1706 N N . ARG B 1 107 ? -8.619 17.690 -19.903 1.00 52.26 107 ARG B N 1
ATOM 1707 C CA . ARG B 1 107 ? -8.557 17.194 -21.273 1.00 55.17 107 ARG B CA 1
ATOM 1708 C C . ARG B 1 107 ? -8.534 15.669 -21.324 1.00 57.49 107 ARG B C 1
ATOM 1709 O O . ARG B 1 107 ? -7.627 15.018 -20.776 1.00 58.43 107 ARG B O 1
ATOM 1717 N N . CYS B 1 108 ? -9.541 15.108 -21.988 1.00 58.58 108 CYS B N 1
ATOM 1718 C CA . CYS B 1 108 ? -9.621 13.687 -22.151 1.00 61.87 108 CYS B CA 1
ATOM 1719 C C . CYS B 1 108 ? -9.580 13.363 -23.656 1.00 67.87 108 CYS B C 1
ATOM 1720 O O . CYS B 1 108 ? -10.593 13.506 -24.382 1.00 69.07 108 CYS B O 1
ATOM 1723 N N . GLU B 1 109 ? -8.405 12.957 -24.131 1.00 72.82 109 GLU B N 1
ATOM 1724 C CA . GLU B 1 109 ? -8.292 12.411 -25.491 1.00 81.45 109 GLU B CA 1
ATOM 1725 C C . GLU B 1 109 ? -8.974 11.039 -25.502 1.00 84.29 109 GLU B C 1
ATOM 1726 O O . GLU B 1 109 ? -9.131 10.406 -24.434 1.00 82.43 109 GLU B O 1
ATOM 1732 N N . HIS B 1 110 ? -9.378 10.593 -26.689 1.00 90.19 110 HIS B N 1
ATOM 1733 C CA . HIS B 1 110 ? -10.049 9.310 -26.826 1.00 94.26 110 HIS B CA 1
ATOM 1734 C C . HIS B 1 110 ? -9.604 8.590 -28.074 1.00 103.66 110 HIS B C 1
ATOM 1735 O O . HIS B 1 110 ? -8.541 8.890 -28.606 1.00 108.09 110 HIS B O 1
#

B-factor: mean 63.09, std 12.58, range [41.01, 129.57]